Protein AF-0000000074542302 (afdb_homodimer)

Solvent-accessible surface area (backbone atoms only — not comparable to full-atom values): 19676 Å² total; per-residue (Å²): 129,87,62,43,34,28,39,32,38,51,21,44,67,31,90,86,27,59,36,44,22,49,50,39,27,49,49,71,66,46,55,90,60,44,46,68,42,78,52,88,57,79,72,49,71,78,70,39,71,74,39,56,88,63,61,52,66,55,53,51,52,49,49,50,51,53,72,69,32,62,31,38,38,43,29,25,30,47,48,57,66,21,49,26,34,50,43,48,34,50,55,52,51,42,38,42,55,88,91,44,50,68,41,58,71,31,32,28,38,64,36,15,26,24,64,46,84,71,6,14,53,52,9,40,56,58,47,49,54,34,39,50,65,52,33,35,41,62,58,72,66,78,75,48,57,36,42,39,30,71,76,33,54,32,90,90,18,51,66,72,43,69,66,61,50,50,51,51,51,52,46,51,55,43,47,54,51,48,42,50,53,57,53,49,53,56,68,77,98,128,87,62,43,33,28,38,31,38,49,21,43,67,30,90,85,28,58,34,42,23,50,50,38,28,49,49,71,67,46,55,90,60,44,44,70,42,78,52,88,56,81,72,49,71,78,70,40,72,74,40,57,88,63,63,51,66,57,52,50,50,50,49,51,51,53,71,71,32,63,32,37,38,44,29,25,29,47,48,58,65,20,48,27,35,48,44,48,34,50,54,54,52,42,38,42,54,88,93,43,48,69,40,60,70,32,33,30,39,63,34,16,26,25,64,47,83,71,5,14,53,53,9,41,56,56,47,50,55,35,39,51,66,53,33,34,41,62,58,73,67,78,76,48,57,36,43,38,30,72,76,33,53,32,89,88,17,48,64,74,44,69,67,60,50,50,52,51,53,52,46,50,56,44,48,54,52,47,43,50,52,57,53,49,53,57,69,77,100

pLDDT: mean 95.12, std 7.32, range [50.09, 98.88]

InterPro domains:
  IPR005025 NADPH-dependent FMN reductase-like domain [PF03358] (4-150)
  IPR029039 Flavoprotein-like superfamily [G3DSA:3.40.50.360] (4-188)
  IPR029039 Flavoprotein-like superfamily [SSF52218] (5-175)
  IPR050712 NAD(P)H-dependent reductase [PTHR30543] (3-181)

Radius of gyration: 21.58 Å; Cα contacts (8 Å, |Δi|>4): 788; chains: 2; bounding box: 48×63×46 Å

Structure (mmCIF, N/CA/C/O backbone):
data_AF-0000000074542302-model_v1
#
loop_
_entity.id
_entity.type
_entity.pdbx_description
1 polymer 'NADPH-dependent FMN reductase-like domain-containing protein'
#
loop_
_atom_site.group_PDB
_atom_site.id
_atom_site.type_symbol
_atom_site.label_atom_id
_atom_site.label_alt_id
_atom_site.label_comp_id
_atom_site.label_asym_id
_atom_site.label_entity_id
_atom_site.label_seq_id
_atom_site.pdbx_PDB_ins_code
_atom_site.Cartn_x
_atom_site.Cartn_y
_atom_site.Cartn_z
_atom_site.occupancy
_atom_site.B_iso_or_equiv
_atom_site.auth_seq_id
_atom_site.auth_comp_id
_atom_site.auth_asym_id
_atom_site.auth_atom_id
_atom_site.pdbx_PDB_model_num
ATOM 1 N N . MET A 1 1 ? -10.281 32.125 18.703 1 54.97 1 MET A N 1
ATOM 2 C CA . MET A 1 1 ? -10.703 31.406 17.516 1 54.97 1 MET A CA 1
ATOM 3 C C . MET A 1 1 ? -10.398 29.906 17.656 1 54.97 1 MET A C 1
ATOM 5 O O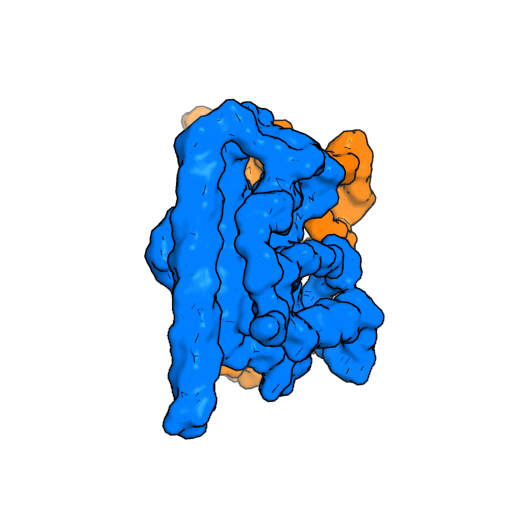 . MET A 1 1 ? -9.43 29.531 18.328 1 54.97 1 MET A O 1
ATOM 9 N N . ASN A 1 2 ? -11.32 29 17.516 1 80.94 2 ASN A N 1
ATOM 10 C CA . ASN A 1 2 ? -11.094 27.578 17.797 1 80.94 2 ASN A CA 1
ATOM 11 C C . ASN A 1 2 ? -9.984 27.016 16.906 1 80.94 2 ASN A C 1
ATOM 13 O O . ASN A 1 2 ? -9.984 27.219 15.695 1 80.94 2 ASN A O 1
ATOM 17 N N . THR A 1 3 ? -8.844 26.641 17.438 1 94.56 3 THR A N 1
ATOM 18 C CA . THR A 1 3 ? -7.66 26.109 16.781 1 94.56 3 THR A CA 1
ATOM 19 C C . THR A 1 3 ? -8.016 24.875 15.945 1 94.56 3 THR A C 1
ATOM 21 O O . THR A 1 3 ? -8.766 24.016 16.391 1 94.56 3 THR A O 1
ATOM 24 N N . ILE A 1 4 ? -7.648 24.969 14.625 1 97.5 4 ILE A N 1
ATOM 25 C CA . ILE A 1 4 ? -7.836 23.828 13.742 1 97.5 4 ILE A CA 1
ATOM 26 C C . ILE A 1 4 ? -6.879 22.703 14.141 1 97.5 4 ILE A C 1
ATOM 28 O O . ILE A 1 4 ? -5.66 22.906 14.172 1 97.5 4 ILE A O 1
ATOM 32 N N . LYS A 1 5 ? -7.41 21.562 14.461 1 98.31 5 LYS A N 1
ATOM 33 C CA . LYS A 1 5 ? -6.605 20.406 14.852 1 98.31 5 LYS A CA 1
ATOM 34 C C . LYS A 1 5 ? -6.309 19.516 13.656 1 98.31 5 LYS A C 1
ATOM 36 O O . LYS A 1 5 ? -7.23 18.984 13.031 1 98.31 5 LYS A O 1
ATOM 41 N N . ILE A 1 6 ? -5.023 19.344 13.414 1 98.75 6 ILE A N 1
ATOM 42 C CA . ILE A 1 6 ? -4.609 18.531 12.266 1 98.75 6 ILE A CA 1
ATOM 43 C C . ILE A 1 6 ? -3.795 17.328 12.742 1 98.75 6 ILE A C 1
ATOM 45 O O . ILE A 1 6 ? -2.836 17.484 13.508 1 98.75 6 ILE A O 1
ATOM 49 N N . SER A 1 7 ? -4.219 16.141 12.375 1 98.88 7 SER A N 1
ATOM 50 C CA . SER A 1 7 ? -3.383 14.945 12.523 1 98.88 7 SER A CA 1
ATOM 51 C C . SER A 1 7 ? -2.527 14.719 11.281 1 98.88 7 SER A C 1
ATOM 53 O O . SER A 1 7 ? -3.033 14.758 10.156 1 98.88 7 SER A O 1
ATOM 55 N N . ALA A 1 8 ? -1.272 14.57 11.5 1 98.88 8 ALA A N 1
ATOM 56 C CA . ALA A 1 8 ? -0.332 14.289 10.422 1 98.88 8 ALA A CA 1
ATOM 57 C C . ALA A 1 8 ? 0.216 12.867 10.531 1 98.88 8 ALA A C 1
ATOM 59 O O . ALA A 1 8 ? 0.562 12.414 11.625 1 98.88 8 ALA A O 1
ATOM 60 N N . PHE A 1 9 ? 0.262 12.172 9.414 1 98.81 9 PHE A N 1
ATOM 61 C CA . PHE A 1 9 ? 0.722 10.797 9.336 1 98.81 9 PHE A CA 1
ATOM 62 C C . PHE A 1 9 ? 1.979 10.688 8.484 1 98.81 9 PHE A C 1
ATOM 64 O O . PHE A 1 9 ? 2 11.164 7.344 1 98.81 9 PHE A O 1
ATOM 71 N N . SER A 1 10 ? 2.99 10.117 9.047 1 98.62 10 SER A N 1
ATOM 72 C CA . SER A 1 10 ? 4.211 9.844 8.297 1 98.62 10 SER A CA 1
ATOM 73 C C . SER A 1 10 ? 4.234 8.414 7.77 1 98.62 10 SER A C 1
ATOM 75 O O . SER A 1 10 ? 4.113 7.465 8.547 1 98.62 10 SER A O 1
ATOM 77 N N . GLY A 1 11 ? 4.445 8.25 6.488 1 98.38 11 GLY A N 1
ATOM 78 C CA . GLY A 1 11 ? 4.508 6.93 5.875 1 98.38 11 GLY A CA 1
ATOM 79 C C . GLY A 1 11 ? 5.875 6.281 5.992 1 98.38 11 GLY A C 1
ATOM 80 O O . GLY A 1 11 ? 6.109 5.207 5.434 1 98.38 11 GLY A O 1
ATOM 81 N N . SER A 1 12 ? 6.777 6.914 6.648 1 98 12 SER A N 1
ATOM 82 C CA . SER A 1 12 ? 8.117 6.375 6.84 1 98 12 SER A CA 1
ATOM 83 C C . SER A 1 12 ? 8.391 6.078 8.312 1 98 12 SER A C 1
ATOM 85 O O . SER A 1 12 ? 8.164 6.934 9.172 1 98 12 SER A O 1
ATOM 87 N N . LEU A 1 13 ? 8.992 4.895 8.594 1 98 13 LEU A N 1
ATOM 88 C CA . LEU A 1 13 ? 9.125 4.449 9.977 1 98 13 LEU A CA 1
ATOM 89 C C . LEU A 1 13 ? 10.57 4.57 10.453 1 98 13 LEU A C 1
ATOM 91 O O . LEU A 1 13 ? 10.844 4.457 11.648 1 98 13 LEU A O 1
ATOM 95 N N . ARG A 1 14 ? 11.469 4.777 9.531 1 96.69 14 ARG A N 1
ATOM 96 C CA . ARG A 1 14 ? 12.867 4.812 9.961 1 96.69 14 ARG A CA 1
ATOM 97 C C . ARG A 1 14 ? 13.141 6.031 10.836 1 96.69 14 ARG A C 1
ATOM 99 O O . ARG A 1 14 ? 12.508 7.074 10.672 1 96.69 14 ARG A O 1
ATOM 106 N N . LYS A 1 15 ? 14.086 5.957 11.703 1 95.75 15 LYS A N 1
ATOM 107 C CA . LYS A 1 15 ? 14.43 6.992 12.672 1 95.75 15 LYS A CA 1
ATOM 108 C C . LYS A 1 15 ? 14.797 8.297 11.977 1 95.75 15 LYS A C 1
ATOM 110 O O . LYS A 1 15 ? 14.383 9.375 12.406 1 95.75 15 LYS A O 1
ATOM 115 N N . GLU A 1 16 ? 15.555 8.227 10.906 1 95.38 16 GLU A N 1
ATOM 116 C CA . GLU A 1 16 ? 16.016 9.414 10.195 1 95.38 16 GLU A CA 1
ATOM 117 C C . GLU A 1 16 ? 15.156 9.68 8.961 1 95.38 16 GLU A C 1
ATOM 119 O O . GLU A 1 16 ? 15.68 9.969 7.879 1 95.38 16 GLU A O 1
ATOM 124 N N . SER A 1 17 ? 13.891 9.547 9.125 1 96.62 17 SER A N 1
ATOM 125 C CA . SER A 1 17 ? 12.938 9.672 8.031 1 96.62 17 SER A CA 1
ATOM 126 C C . SER A 1 17 ? 12.844 11.109 7.531 1 96.62 17 SER A C 1
ATOM 128 O O . SER A 1 17 ? 12.555 12.023 8.305 1 96.62 17 SER A O 1
ATOM 130 N N . TYR A 1 18 ? 13.047 11.273 6.23 1 96.5 18 TYR A N 1
ATOM 131 C CA . TYR A 1 18 ? 12.852 12.578 5.609 1 96.5 18 TYR A CA 1
ATOM 132 C C . TYR A 1 18 ? 11.383 12.969 5.605 1 96.5 18 TYR A C 1
ATOM 134 O O . TYR A 1 18 ? 11.047 14.148 5.734 1 96.5 18 TYR A O 1
ATOM 142 N N . THR A 1 19 ? 10.523 11.984 5.441 1 97.06 19 THR A N 1
ATOM 143 C CA . THR A 1 19 ? 9.086 12.211 5.461 1 97.06 19 THR A CA 1
ATOM 144 C C . THR A 1 19 ? 8.641 12.758 6.816 1 97.06 19 THR A C 1
ATOM 146 O O . THR A 1 19 ? 7.863 13.711 6.883 1 97.06 19 THR A O 1
ATOM 149 N N . THR A 1 20 ? 9.172 12.195 7.898 1 97.5 20 THR A N 1
ATOM 150 C CA . THR A 1 20 ? 8.867 12.664 9.25 1 97.5 20 THR A CA 1
ATOM 151 C C . THR A 1 20 ? 9.453 14.055 9.477 1 97.5 20 THR A C 1
ATOM 153 O O . THR A 1 20 ? 8.797 14.922 10.07 1 97.5 20 THR A O 1
ATOM 156 N N . LYS A 1 21 ? 10.641 14.289 8.984 1 97.5 21 LYS A N 1
ATOM 157 C CA . LYS A 1 21 ? 11.242 15.617 9.078 1 97.5 21 LYS A CA 1
ATOM 158 C C . LYS A 1 21 ? 10.391 16.672 8.383 1 97.5 21 LYS A C 1
ATOM 160 O O . LYS A 1 21 ? 10.289 17.797 8.844 1 97.5 21 LYS A O 1
ATOM 165 N N . LEU A 1 22 ? 9.828 16.297 7.234 1 97.56 22 LEU A N 1
ATOM 166 C CA . LEU A 1 22 ? 8.945 17.203 6.523 1 97.56 22 LEU A CA 1
ATOM 167 C C . LEU A 1 22 ? 7.738 17.578 7.383 1 97.56 22 LEU A C 1
ATOM 169 O O . LEU A 1 22 ? 7.34 18.75 7.43 1 97.56 22 LEU A O 1
ATOM 173 N N . ILE A 1 23 ? 7.168 16.625 8.102 1 98.06 23 ILE A N 1
ATOM 174 C CA . ILE A 1 23 ? 6.059 16.906 9.008 1 98.06 23 ILE A CA 1
ATOM 175 C C . ILE A 1 23 ? 6.52 17.844 10.109 1 98.06 23 ILE A C 1
ATOM 177 O O . ILE A 1 23 ? 5.801 18.781 10.477 1 98.06 23 ILE A O 1
ATOM 181 N N . HIS A 1 24 ? 7.695 17.609 10.633 1 98 24 HIS A N 1
ATOM 182 C CA . HIS A 1 24 ? 8.227 18.5 11.648 1 98 24 HIS A CA 1
ATOM 183 C C . HIS A 1 24 ? 8.367 19.922 11.109 1 98 24 HIS A C 1
ATOM 185 O O . HIS A 1 24 ? 8.07 20.891 11.82 1 98 24 HIS A O 1
ATOM 191 N N . ALA A 1 25 ? 8.859 20.047 9.914 1 98.06 25 ALA A N 1
ATOM 192 C CA . ALA A 1 25 ? 8.977 21.359 9.281 1 98.06 25 ALA A CA 1
ATOM 193 C C . ALA A 1 25 ? 7.617 22.031 9.164 1 98.06 25 ALA A C 1
ATOM 195 O O . ALA A 1 25 ? 7.488 23.234 9.422 1 98.06 25 ALA A O 1
ATOM 196 N N . LEU A 1 26 ? 6.641 21.281 8.734 1 98.25 26 LEU A N 1
ATOM 197 C CA . LEU A 1 26 ? 5.281 21.797 8.641 1 98.25 26 LEU A CA 1
ATOM 198 C C . LEU A 1 26 ? 4.766 22.219 10.016 1 98.25 26 LEU A C 1
ATOM 200 O O . LEU A 1 26 ? 4.156 23.281 10.156 1 98.25 26 LEU A O 1
ATOM 204 N N . GLN A 1 27 ? 5.004 21.391 11 1 97.75 27 GLN A N 1
ATOM 205 C CA . GLN A 1 27 ? 4.59 21.688 12.367 1 97.75 27 GLN A CA 1
ATOM 206 C C . GLN A 1 27 ? 5.195 23.016 12.844 1 97.75 27 GLN A C 1
ATOM 208 O O . GLN A 1 27 ? 4.492 23.859 13.398 1 97.75 27 GLN A O 1
ATOM 213 N N . LYS A 1 28 ? 6.398 23.156 12.633 1 97 28 LYS A N 1
ATOM 214 C CA . LYS A 1 28 ? 7.133 24.328 13.109 1 97 28 LYS A CA 1
ATOM 215 C C . LYS A 1 28 ? 6.641 25.594 12.422 1 97 28 LYS A C 1
ATOM 217 O O . LYS A 1 28 ? 6.625 26.672 13.023 1 97 28 LYS A O 1
ATOM 222 N N . SER A 1 29 ? 6.254 25.5 11.211 1 97.44 29 SER A N 1
ATOM 223 C CA . SER A 1 29 ? 5.883 26.672 10.414 1 97.44 29 SER A CA 1
ATOM 224 C C . SER A 1 29 ? 4.375 26.875 10.422 1 97.44 29 SER A C 1
ATOM 226 O O . SER A 1 29 ? 3.869 27.781 9.742 1 97.44 29 SER A O 1
ATOM 228 N N . ALA A 1 30 ? 3.617 26.047 11.102 1 97.88 30 ALA A N 1
ATOM 229 C CA . ALA A 1 30 ? 2.16 26.141 11.102 1 97.88 30 ALA A CA 1
ATOM 230 C C . ALA A 1 30 ? 1.7 27.5 11.625 1 97.88 30 ALA A C 1
ATOM 232 O O . ALA A 1 30 ? 2.268 28.016 12.586 1 97.88 30 ALA A O 1
ATOM 233 N N . PRO A 1 31 ? 0.705 28.109 11 1 97 31 PRO A N 1
ATOM 234 C CA . PRO A 1 31 ? 0.155 29.344 11.57 1 97 31 PRO A CA 1
ATOM 235 C C . PRO A 1 31 ? -0.463 29.125 12.953 1 97 31 PRO A C 1
ATOM 237 O O . PRO A 1 31 ? -0.742 28 13.336 1 97 31 PRO A O 1
ATOM 240 N N . GLU A 1 32 ? -0.688 30.156 13.695 1 96.69 32 GLU A N 1
ATOM 241 C CA . GLU A 1 32 ? -1.2 30.109 15.062 1 96.69 32 GLU A CA 1
ATOM 242 C C . GLU A 1 32 ? -2.586 29.469 15.109 1 96.69 32 GLU A C 1
ATOM 244 O O . GLU A 1 32 ? -2.963 28.875 16.109 1 96.69 32 GLU A O 1
ATOM 249 N N . SER A 1 33 ? -3.303 29.547 14.047 1 97 33 SER A N 1
ATOM 250 C CA . SER A 1 33 ? -4.672 29.047 13.977 1 97 33 SER A CA 1
ATOM 251 C C . SER A 1 33 ? -4.691 27.531 13.828 1 97 33 SER A C 1
ATOM 253 O O . SER A 1 33 ? -5.758 26.906 13.852 1 97 33 SER A O 1
ATOM 255 N N . ILE A 1 34 ? -3.475 26.891 13.703 1 98 34 ILE A N 1
ATOM 256 C CA . ILE A 1 34 ? -3.406 25.484 13.383 1 98 34 ILE A CA 1
ATOM 257 C C . ILE A 1 34 ? -2.512 24.766 14.391 1 98 34 ILE A C 1
ATOM 259 O O . ILE A 1 34 ? -1.428 25.25 14.719 1 98 34 ILE A O 1
ATOM 263 N N . SER A 1 35 ? -3.012 23.703 14.906 1 98.19 35 SER A N 1
ATOM 264 C CA . SER A 1 35 ? -2.217 22.766 15.703 1 98.19 35 SER A CA 1
ATOM 265 C C . SER A 1 35 ? -2.029 21.438 14.977 1 98.19 35 SER A C 1
ATOM 267 O O . SER A 1 35 ? -3.006 20.812 14.562 1 98.19 35 SER A O 1
ATOM 269 N N . VAL A 1 36 ? -0.779 21.062 14.781 1 98.44 36 VAL A N 1
ATOM 270 C CA . VAL A 1 36 ? -0.461 19.828 14.078 1 98.44 36 VAL A CA 1
ATOM 271 C C . VAL A 1 36 ? 0.072 18.797 15.07 1 98.44 36 VAL A C 1
ATOM 273 O O . VAL A 1 36 ? 0.986 19.078 15.852 1 98.44 36 VAL A O 1
ATOM 276 N N . MET A 1 37 ? -0.53 17.641 15.078 1 98.06 37 MET A N 1
ATOM 277 C CA . MET A 1 37 ? -0.045 16.531 15.883 1 98.06 37 MET A CA 1
ATOM 278 C C . MET A 1 37 ? 0.332 15.344 14.992 1 98.06 37 MET A C 1
ATOM 280 O O . MET A 1 37 ? -0.466 14.914 14.156 1 98.06 37 MET A O 1
ATOM 284 N N . ARG A 1 38 ? 1.5 14.914 15.164 1 98.06 38 ARG A N 1
ATOM 285 C CA . ARG A 1 38 ? 1.889 13.695 14.469 1 98.06 38 ARG A CA 1
ATOM 286 C C . ARG A 1 38 ? 1.364 12.453 15.188 1 98.06 38 ARG A C 1
ATOM 288 O O . ARG A 1 38 ? 1.565 12.305 16.391 1 98.06 38 ARG A O 1
ATOM 295 N N . ILE A 1 39 ? 0.699 11.609 14.469 1 98.38 39 ILE A N 1
ATOM 296 C CA . ILE A 1 39 ? 0.121 10.383 15.016 1 98.38 39 ILE A CA 1
ATOM 297 C C . ILE A 1 39 ? 1.014 9.188 14.664 1 98.38 39 ILE A C 1
ATOM 299 O O . ILE A 1 39 ? 1.437 9.039 13.516 1 98.38 39 ILE A O 1
ATOM 303 N N . ASP A 1 40 ? 1.333 8.406 15.625 1 97 40 ASP A N 1
ATOM 304 C CA . ASP A 1 40 ? 2.135 7.215 15.383 1 97 40 ASP A CA 1
ATOM 305 C C . ASP A 1 40 ? 1.305 6.125 14.703 1 97 40 ASP A C 1
ATOM 307 O O . ASP A 1 40 ? 0.344 5.617 15.281 1 97 40 ASP A O 1
ATOM 311 N N . ILE A 1 41 ? 1.733 5.754 13.508 1 98.25 41 ILE A N 1
ATOM 312 C CA . ILE A 1 41 ? 1.013 4.711 12.789 1 98.25 41 ILE A CA 1
ATOM 313 C C . ILE A 1 41 ? 1.934 3.516 12.547 1 98.25 41 ILE A C 1
ATOM 315 O O . ILE A 1 41 ? 1.597 2.605 11.789 1 98.25 41 ILE A O 1
ATOM 319 N N . GLY A 1 42 ? 3.055 3.533 13.148 1 97.44 42 GLY A N 1
ATOM 320 C CA . GLY A 1 42 ? 4.023 2.461 12.992 1 97.44 42 GLY A CA 1
ATOM 321 C C . GLY A 1 42 ? 3.65 1.203 13.75 1 97.44 42 GLY A C 1
ATOM 322 O O . GLY A 1 42 ? 4.141 0.116 13.445 1 97.44 42 GLY A O 1
ATOM 323 N N . ASN A 1 43 ? 2.795 1.34 14.727 1 96.38 43 ASN A N 1
ATOM 324 C CA . ASN A 1 43 ? 2.436 0.203 15.57 1 96.38 43 ASN A CA 1
ATOM 325 C C . ASN A 1 43 ? 1.125 -0.435 15.117 1 96.38 43 ASN A C 1
ATOM 327 O O . ASN A 1 43 ? 0.628 -1.362 15.766 1 96.38 43 ASN A O 1
ATOM 331 N N . LEU A 1 44 ? 0.555 0.059 14.102 1 98.31 44 LEU A N 1
ATOM 332 C CA . LEU A 1 44 ? -0.66 -0.56 13.586 1 98.31 44 LEU A CA 1
ATOM 333 C C . LEU A 1 44 ? -0.37 -1.954 13.039 1 98.31 44 LEU A C 1
ATOM 335 O O . LEU A 1 44 ? 0.561 -2.137 12.25 1 98.31 44 LEU A O 1
ATOM 339 N N . PRO A 1 45 ? -1.129 -2.934 1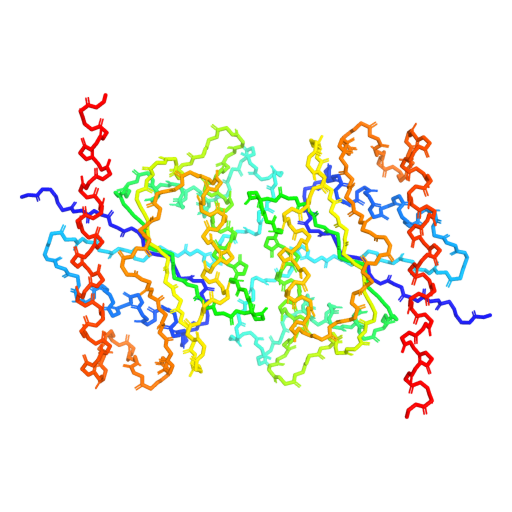3.484 1 97.81 45 PRO A N 1
ATOM 340 C CA . PRO A 1 45 ? -1.012 -4.207 12.773 1 97.81 45 PRO A CA 1
ATOM 341 C C . PRO A 1 45 ? -1.442 -4.102 11.312 1 97.81 45 PRO A C 1
ATOM 343 O O . PRO A 1 45 ? -2.203 -3.197 10.953 1 97.81 45 PRO A O 1
ATOM 346 N N . LEU A 1 46 ? -0.871 -4.965 10.469 1 98.06 46 LEU A N 1
ATOM 347 C CA . LEU A 1 46 ? -1.396 -5.039 9.109 1 98.06 46 LEU A CA 1
ATOM 348 C C . LEU A 1 46 ? -2.896 -5.316 9.125 1 98.06 46 LEU A C 1
ATOM 350 O O . LEU A 1 46 ? -3.375 -6.137 9.914 1 98.06 46 LEU A O 1
ATOM 354 N N . ILE A 1 47 ? -3.588 -4.613 8.281 1 98.06 47 ILE A N 1
ATOM 355 C CA . ILE A 1 47 ? -5.047 -4.68 8.242 1 98.06 47 ILE A CA 1
ATOM 356 C C . ILE A 1 47 ? -5.492 -6.133 8.102 1 98.06 47 ILE A C 1
ATOM 358 O O . ILE A 1 47 ? -4.969 -6.867 7.258 1 98.06 47 ILE A O 1
ATOM 362 N N . ASN A 1 48 ? -6.387 -6.559 8.906 1 98.06 48 ASN A N 1
ATOM 363 C CA . ASN A 1 48 ? -6.965 -7.895 9.008 1 98.06 48 ASN A CA 1
ATOM 364 C C . ASN A 1 48 ? -8.391 -7.852 9.547 1 98.06 48 ASN A C 1
ATOM 366 O O . ASN A 1 48 ? -8.602 -7.523 10.719 1 98.06 48 ASN A O 1
ATOM 370 N N . GLU A 1 49 ? -9.305 -8.211 8.734 1 96.75 49 GLU A N 1
ATOM 371 C CA . GLU A 1 49 ? -10.719 -8.125 9.094 1 96.75 49 GLU A CA 1
ATOM 372 C C . GLU A 1 49 ? -11.023 -8.953 10.336 1 96.75 49 GLU A C 1
ATOM 374 O O . GLU A 1 49 ? -11.953 -8.641 11.078 1 96.75 49 GLU A O 1
ATOM 379 N N . ASP A 1 50 ? -10.258 -9.992 10.609 1 97.88 50 ASP A N 1
ATOM 380 C CA . ASP A 1 50 ? -10.492 -10.844 11.766 1 97.88 50 ASP A CA 1
ATOM 381 C C . ASP A 1 50 ? -10.289 -10.078 13.07 1 97.88 50 ASP A C 1
ATOM 383 O O . ASP A 1 50 ? -10.734 -10.516 14.133 1 97.88 50 ASP A O 1
ATOM 387 N N . LEU A 1 51 ? -9.625 -8.953 12.984 1 97.75 51 LEU A N 1
ATOM 388 C CA . LEU A 1 51 ? -9.32 -8.172 14.18 1 97.75 51 LEU A CA 1
ATOM 389 C C . LEU A 1 51 ? -10.422 -7.156 14.453 1 97.75 51 LEU A C 1
ATOM 391 O O . LEU A 1 51 ? -10.398 -6.477 15.484 1 97.75 51 LEU A O 1
ATOM 395 N N . GLU A 1 52 ? -11.406 -7.043 13.617 1 96.88 52 GLU A N 1
ATOM 396 C CA . GLU A 1 52 ? -12.391 -5.969 13.695 1 96.88 52 GLU A CA 1
ATOM 397 C C . GLU A 1 52 ? -13.352 -6.184 14.867 1 96.88 52 GLU A C 1
ATOM 399 O O . GLU A 1 52 ? -13.914 -5.227 15.398 1 96.88 52 GLU A O 1
ATOM 404 N N . ALA A 1 53 ? -13.586 -7.434 15.195 1 95.5 53 ALA A N 1
ATOM 405 C CA . ALA A 1 53 ? -14.5 -7.734 16.297 1 95.5 53 ALA A CA 1
ATOM 406 C C . ALA A 1 53 ? -13.945 -7.223 17.625 1 95.5 53 ALA A C 1
ATOM 408 O O . ALA A 1 53 ? -14.703 -6.84 18.516 1 95.5 53 ALA A O 1
ATOM 409 N N . ASP A 1 54 ? -12.703 -7.234 17.797 1 97.12 54 ASP A N 1
ATOM 410 C CA . ASP A 1 54 ? -11.953 -6.684 18.922 1 97.12 54 ASP A CA 1
ATOM 411 C C . ASP A 1 54 ? -10.719 -5.922 18.453 1 97.12 54 ASP A C 1
ATOM 413 O O . ASP A 1 54 ? -9.617 -6.473 18.422 1 97.12 54 ASP A O 1
ATOM 417 N N . LEU A 1 55 ? -10.93 -4.664 18.188 1 97.56 55 LEU A N 1
ATOM 418 C CA . LEU A 1 55 ? -9.891 -3.848 17.562 1 97.56 55 LEU A CA 1
ATOM 419 C C . LEU A 1 55 ? -8.68 -3.723 18.484 1 97.56 55 LEU A C 1
ATOM 421 O O . LEU A 1 55 ? -8.82 -3.484 19.672 1 97.56 55 LEU A O 1
ATOM 425 N N . PRO A 1 56 ? -7.539 -3.902 17.938 1 97.94 56 PRO A N 1
ATOM 426 C CA . PRO A 1 56 ? -6.328 -3.643 18.719 1 97.94 56 PRO A CA 1
ATOM 427 C C . PRO A 1 56 ? -6.266 -2.213 19.25 1 97.94 56 PRO A C 1
ATOM 429 O O . PRO A 1 56 ? -6.812 -1.297 18.641 1 97.94 56 PRO A O 1
ATOM 432 N N . GLN A 1 57 ? -5.57 -2.008 20.328 1 98.5 57 GLN A N 1
ATOM 433 C CA . GLN A 1 57 ? -5.484 -0.697 20.953 1 98.5 57 GLN A CA 1
ATOM 434 C C . GLN A 1 57 ? -4.926 0.346 20 1 98.5 57 GLN A C 1
ATOM 436 O O . GLN A 1 57 ? -5.406 1.479 19.953 1 98.5 57 GLN A O 1
ATOM 441 N N . ALA A 1 58 ? -3.928 -0.044 19.234 1 98.5 58 ALA A N 1
ATOM 442 C CA . ALA A 1 58 ? -3.322 0.89 18.281 1 98.5 58 ALA A CA 1
ATOM 443 C C . ALA A 1 58 ? -4.352 1.403 17.281 1 98.5 58 ALA A C 1
ATOM 445 O O . ALA A 1 58 ? -4.301 2.564 16.875 1 98.5 58 ALA A O 1
ATOM 446 N N . VAL A 1 59 ? -5.277 0.549 16.875 1 98.56 59 VAL A N 1
ATOM 447 C CA . VAL A 1 59 ? -6.32 0.936 15.922 1 98.56 59 VAL A CA 1
ATOM 448 C C . VAL A 1 59 ? -7.32 1.859 16.609 1 98.56 59 VAL A C 1
ATOM 450 O O . VAL A 1 59 ? -7.746 2.863 16.031 1 98.56 59 VAL A O 1
ATOM 453 N N . LYS A 1 60 ? -7.664 1.537 17.828 1 98.5 60 LYS A N 1
ATOM 454 C CA . LYS A 1 60 ? -8.539 2.418 18.594 1 98.5 60 LYS A CA 1
ATOM 455 C C . LYS A 1 60 ? -7.922 3.805 18.766 1 98.5 60 LYS A C 1
ATOM 457 O O . LYS A 1 60 ? -8.617 4.816 18.641 1 98.5 60 LYS A O 1
ATOM 462 N N . ASP A 1 61 ? -6.66 3.82 19.047 1 98.62 61 ASP A N 1
ATOM 463 C CA . ASP A 1 61 ? -5.957 5.094 19.172 1 98.62 61 ASP A CA 1
ATOM 464 C C . ASP A 1 61 ? -6.012 5.887 17.875 1 98.62 61 ASP A C 1
ATOM 466 O O . ASP A 1 61 ? -6.223 7.102 17.891 1 98.62 61 ASP A O 1
ATOM 470 N N . LEU A 1 62 ? -5.785 5.238 16.781 1 98.75 62 LEU A N 1
ATOM 471 C CA . LEU A 1 62 ? -5.918 5.875 15.477 1 98.75 62 LEU A CA 1
ATOM 472 C C . LEU A 1 62 ? -7.32 6.441 15.289 1 98.75 62 LEU A C 1
ATOM 474 O O . LEU A 1 62 ? -7.477 7.605 14.914 1 98.75 62 LEU A O 1
ATOM 478 N N . HIS A 1 63 ? -8.305 5.629 15.578 1 98.69 63 HIS A N 1
ATOM 479 C CA . HIS A 1 63 ? -9.688 6.059 15.438 1 98.69 63 HIS A CA 1
ATOM 480 C C . HIS A 1 63 ? -9.969 7.309 16.266 1 98.69 63 HIS A C 1
ATOM 482 O O . HIS A 1 63 ? -10.602 8.25 15.789 1 98.69 63 HIS A O 1
ATOM 488 N N . ASN A 1 64 ? -9.5 7.305 17.453 1 98.62 64 ASN A N 1
ATOM 489 C CA . ASN A 1 64 ? -9.695 8.461 18.328 1 98.62 64 ASN A CA 1
ATOM 490 C C . ASN A 1 64 ? -9.023 9.703 17.766 1 98.62 64 ASN A C 1
ATOM 492 O O . ASN A 1 64 ? -9.609 10.789 17.781 1 98.62 64 ASN A O 1
ATOM 496 N N . SER A 1 65 ? -7.848 9.516 17.266 1 98.44 65 SER A N 1
ATOM 497 C CA . SER A 1 65 ? -7.156 10.648 16.672 1 98.44 65 SER A CA 1
ATOM 498 C C . SER A 1 65 ? -7.938 11.219 15.492 1 98.44 65 SER A C 1
ATOM 500 O O . SER A 1 65 ? -8 12.438 15.312 1 98.44 65 SER A O 1
ATOM 502 N N . ILE A 1 66 ? -8.516 10.359 14.672 1 98.69 66 ILE A N 1
ATOM 503 C CA . ILE A 1 66 ? -9.289 10.789 13.516 1 98.69 66 ILE A CA 1
ATOM 504 C C . ILE A 1 66 ? -10.531 11.555 13.977 1 98.69 66 ILE A C 1
ATOM 506 O O . ILE A 1 66 ? -10.828 12.633 13.461 1 98.69 66 ILE A O 1
ATOM 510 N N . LYS A 1 67 ? -11.164 11.039 14.977 1 98.19 67 LYS A N 1
ATOM 511 C CA . LYS A 1 67 ? -12.391 11.656 15.477 1 98.19 67 LYS A CA 1
ATOM 512 C C . LYS A 1 67 ? -12.109 13.047 16.047 1 98.19 67 LYS A C 1
ATOM 514 O O . LYS A 1 67 ? -12.945 13.953 15.922 1 98.19 67 LYS A O 1
ATOM 519 N N . GLU A 1 68 ? -10.984 13.234 16.578 1 97.5 68 GLU A N 1
ATOM 520 C CA . GLU A 1 68 ? -10.656 14.469 17.281 1 97.5 68 GLU A CA 1
ATOM 521 C C . GLU A 1 68 ? -10.062 15.516 16.344 1 97.5 68 GLU A C 1
ATOM 523 O O . GLU A 1 68 ? -9.836 16.656 16.734 1 97.5 68 GLU A O 1
ATOM 528 N N . SER A 1 69 ? -9.828 15.156 15.148 1 98.12 69 SER A N 1
ATOM 529 C CA . SER A 1 69 ? -9.117 16.047 14.227 1 98.12 69 SER A CA 1
ATOM 530 C C . SER A 1 69 ? -10.086 16.719 13.258 1 98.12 69 SER A C 1
ATOM 532 O O . SER A 1 69 ? -11.117 16.156 12.906 1 98.12 69 SER A O 1
ATOM 534 N N . ASP A 1 70 ? -9.656 17.922 12.836 1 97.56 70 ASP A N 1
ATOM 535 C CA . ASP A 1 70 ? -10.422 18.688 11.859 1 97.56 70 ASP A CA 1
ATOM 536 C C . ASP A 1 70 ? -9.969 18.375 10.438 1 97.56 70 ASP A C 1
ATOM 538 O O . ASP A 1 70 ? -10.742 18.531 9.484 1 97.56 70 ASP A O 1
ATOM 542 N N . ALA A 1 71 ? -8.742 17.984 10.281 1 98.56 71 ALA A N 1
ATOM 543 C CA . ALA A 1 71 ? -8.133 17.734 8.977 1 98.56 71 ALA A CA 1
ATOM 544 C C . ALA A 1 71 ? -6.918 16.812 9.102 1 98.56 71 ALA A C 1
ATOM 546 O O . ALA A 1 71 ? -6.52 16.453 10.211 1 98.56 71 ALA A O 1
ATOM 547 N N . PHE A 1 72 ? -6.406 16.484 7.918 1 98.88 72 PHE A N 1
ATOM 548 C CA . PHE A 1 72 ? -5.34 15.484 7.945 1 98.88 72 PHE A CA 1
ATOM 549 C C . PHE A 1 72 ? -4.258 15.828 6.93 1 98.88 72 PHE A C 1
ATOM 551 O O . PHE A 1 72 ? -4.547 16.375 5.863 1 98.88 72 PHE A O 1
ATOM 558 N N . ILE A 1 73 ? -3.045 15.555 7.273 1 98.88 73 ILE A N 1
ATOM 559 C CA . ILE A 1 73 ? -1.922 15.531 6.344 1 98.88 73 ILE A CA 1
ATOM 560 C C . ILE A 1 73 ? -1.375 14.109 6.227 1 98.88 73 ILE A C 1
ATOM 562 O O . ILE A 1 73 ? -0.963 13.516 7.223 1 98.88 73 ILE A O 1
ATOM 566 N N . PHE A 1 74 ? -1.425 13.578 5.078 1 98.81 74 PHE A N 1
ATOM 567 C CA . PHE A 1 74 ? -0.79 12.305 4.754 1 98.81 74 PHE A CA 1
ATOM 568 C C . PHE A 1 74 ? 0.528 12.531 4.023 1 98.81 74 PHE A C 1
ATOM 570 O O . PHE A 1 74 ? 0.538 12.93 2.859 1 98.81 74 PHE A O 1
ATOM 577 N N . ALA A 1 75 ? 1.597 12.312 4.723 1 98.44 75 ALA A N 1
ATOM 578 C CA . ALA A 1 75 ? 2.924 12.438 4.125 1 98.44 75 ALA A CA 1
ATOM 579 C C . ALA A 1 75 ? 3.492 11.062 3.77 1 98.44 75 ALA A C 1
ATOM 581 O O . ALA A 1 75 ? 3.586 10.188 4.625 1 98.44 75 ALA A O 1
ATOM 582 N N . THR A 1 76 ? 3.871 10.891 2.518 1 98.06 76 THR A N 1
ATOM 583 C CA . THR A 1 76 ? 4.34 9.578 2.098 1 98.06 76 THR A CA 1
ATOM 584 C C . THR A 1 76 ? 5.699 9.68 1.408 1 98.06 76 THR A C 1
ATOM 586 O O . THR A 1 76 ? 5.938 10.617 0.637 1 98.06 76 THR A O 1
ATOM 589 N N . PRO A 1 77 ? 6.617 8.797 1.762 1 96.69 77 PRO A N 1
ATOM 590 C CA . PRO A 1 77 ? 7.742 8.578 0.849 1 96.69 77 PRO A CA 1
ATOM 591 C C . PRO A 1 77 ? 7.324 7.898 -0.453 1 96.69 77 PRO A C 1
ATOM 593 O O . PRO A 1 77 ? 6.156 7.535 -0.617 1 96.69 77 PRO A O 1
ATOM 596 N N . GLU A 1 78 ? 8.25 7.91 -1.374 1 95.38 78 GLU A N 1
ATOM 597 C CA . GLU A 1 78 ? 8.039 7.09 -2.562 1 95.38 78 GLU A CA 1
ATOM 598 C C . GLU A 1 78 ? 8.812 5.781 -2.479 1 95.38 78 GLU A C 1
ATOM 600 O O . GLU A 1 78 ? 10.031 5.762 -2.656 1 95.38 78 GLU A O 1
ATOM 605 N N . TYR A 1 79 ? 8.109 4.695 -2.184 1 95.62 79 TYR A N 1
ATOM 606 C CA . TYR A 1 79 ? 8.664 3.35 -2.227 1 95.62 79 TYR A CA 1
ATOM 607 C C . TYR A 1 79 ? 8.242 2.625 -3.5 1 95.62 79 TYR A C 1
ATOM 609 O O . TYR A 1 79 ? 7.055 2.385 -3.721 1 95.62 79 TYR A O 1
ATOM 617 N N . ASN A 1 80 ? 9.289 2.408 -4.34 1 95.75 80 ASN A N 1
ATOM 618 C CA . ASN A 1 80 ? 9.07 1.677 -5.582 1 95.75 80 ASN A CA 1
ATOM 619 C C . ASN A 1 80 ? 7.945 2.299 -6.406 1 95.75 80 ASN A C 1
ATOM 621 O O . ASN A 1 80 ? 7.031 1.599 -6.844 1 95.75 80 ASN A O 1
ATOM 625 N N . ARG A 1 81 ? 7.941 3.592 -6.5 1 94.75 81 ARG A N 1
ATOM 626 C CA . ARG A 1 81 ? 7.105 4.426 -7.359 1 94.75 81 ARG A CA 1
ATOM 627 C C . ARG A 1 81 ? 5.66 4.441 -6.871 1 94.75 81 ARG A C 1
ATOM 629 O O . ARG A 1 81 ? 4.742 4.707 -7.648 1 94.75 81 ARG A O 1
ATOM 636 N N . SER A 1 82 ? 5.473 4.215 -5.68 1 96.94 82 SER A N 1
ATOM 637 C CA . SER A 1 82 ? 4.152 4.309 -5.066 1 96.94 82 SER A CA 1
ATOM 638 C C . SER A 1 82 ? 4.254 4.668 -3.588 1 96.94 82 SER A C 1
ATOM 640 O O . SER A 1 82 ? 5.344 4.953 -3.086 1 96.94 82 SER A O 1
ATOM 642 N N . TYR A 1 83 ? 3.104 4.77 -2.92 1 97.81 83 TYR A N 1
ATOM 643 C CA . TYR A 1 83 ? 3.037 5.137 -1.51 1 97.81 83 TYR A CA 1
ATOM 644 C C . TYR A 1 83 ? 3.504 3.984 -0.625 1 97.81 83 TYR A C 1
ATOM 646 O O . TYR A 1 83 ? 3.635 2.852 -1.091 1 97.81 83 TYR A O 1
ATOM 654 N N . SER A 1 84 ? 3.889 4.328 0.572 1 98.19 84 SER A N 1
ATOM 655 C CA . SER A 1 84 ? 4.359 3.307 1.499 1 98.19 84 SER A CA 1
ATOM 656 C C . SER A 1 84 ? 3.209 2.447 2.006 1 98.19 84 SER A C 1
ATOM 658 O O . SER A 1 84 ? 2.082 2.928 2.148 1 98.19 84 SER A O 1
ATOM 660 N N . PRO A 1 85 ? 3.449 1.159 2.316 1 98.56 85 PRO A N 1
ATOM 661 C CA . PRO A 1 85 ? 2.393 0.339 2.916 1 98.56 85 PRO A CA 1
ATOM 662 C C . PRO A 1 85 ? 1.943 0.861 4.277 1 98.56 85 PRO A C 1
ATOM 664 O O . PRO A 1 85 ? 0.815 0.598 4.703 1 98.56 85 PRO A O 1
ATOM 667 N N . VAL A 1 86 ? 2.779 1.64 4.957 1 98.56 86 VAL A N 1
ATOM 668 C CA . VAL A 1 86 ? 2.482 2.188 6.273 1 98.56 86 VAL A CA 1
ATOM 669 C C . VAL A 1 86 ? 1.296 3.145 6.184 1 98.56 86 VAL A C 1
ATOM 671 O O . VAL A 1 86 ? 0.321 3.008 6.926 1 98.56 86 VAL A O 1
ATOM 674 N N . ILE A 1 87 ? 1.393 4.066 5.23 1 98.44 87 ILE A N 1
ATOM 675 C CA . ILE A 1 87 ? 0.346 5.074 5.098 1 98.44 87 ILE A CA 1
ATOM 676 C C . ILE A 1 87 ? -0.939 4.422 4.598 1 98.44 87 ILE A C 1
ATOM 678 O O . ILE A 1 87 ? -2.033 4.758 5.055 1 98.44 87 ILE A O 1
ATOM 682 N N . LYS A 1 88 ? -0.831 3.486 3.658 1 98.69 88 LYS A N 1
ATOM 683 C CA . LYS A 1 88 ? -2.002 2.775 3.152 1 98.69 88 LYS A CA 1
ATOM 684 C C . LYS A 1 88 ? -2.689 1.99 4.266 1 98.69 88 LYS A C 1
ATOM 686 O O . LYS A 1 88 ? -3.92 1.948 4.332 1 98.69 88 LYS A O 1
ATOM 691 N N . ASN A 1 89 ? -1.911 1.338 5.113 1 98.81 89 ASN A N 1
ATOM 692 C CA . ASN A 1 89 ? -2.438 0.568 6.234 1 98.81 89 ASN A CA 1
ATOM 693 C C . ASN A 1 89 ? -3.264 1.441 7.172 1 98.81 89 ASN A C 1
ATOM 695 O O . ASN A 1 89 ? -4.336 1.035 7.625 1 98.81 89 ASN A O 1
ATOM 699 N N . ALA A 1 90 ? -2.766 2.613 7.43 1 98.81 90 ALA A N 1
ATOM 700 C CA . ALA A 1 90 ? -3.479 3.555 8.289 1 98.81 90 ALA A CA 1
ATOM 701 C C . ALA A 1 90 ? -4.809 3.969 7.66 1 98.81 90 ALA A C 1
ATOM 703 O O . ALA A 1 90 ? -5.84 3.982 8.336 1 98.81 90 ALA A O 1
ATOM 704 N N . ILE A 1 91 ? -4.773 4.328 6.379 1 98.75 91 ILE A N 1
ATOM 705 C CA . ILE A 1 91 ? -5.984 4.758 5.691 1 98.75 91 ILE A CA 1
ATOM 706 C C . ILE A 1 91 ? -7.004 3.621 5.684 1 98.75 91 ILE A C 1
ATOM 708 O O . ILE A 1 91 ? -8.195 3.844 5.922 1 98.75 91 ILE A O 1
ATOM 712 N N . ASP A 1 92 ? -6.539 2.439 5.434 1 98.62 92 ASP A N 1
ATOM 713 C CA . ASP A 1 92 ? -7.449 1.3 5.398 1 98.62 92 ASP A CA 1
ATOM 714 C C . ASP A 1 92 ? -8.094 1.07 6.766 1 98.62 92 ASP A C 1
ATOM 716 O O . ASP A 1 92 ? -9.305 0.864 6.859 1 98.62 92 ASP A O 1
ATOM 720 N N . TRP A 1 93 ? -7.312 1.109 7.82 1 98.75 93 TRP A N 1
ATOM 721 C CA . TRP A 1 93 ? -7.855 0.912 9.164 1 98.75 93 TRP A CA 1
ATOM 722 C C . TRP A 1 93 ? -8.859 2.006 9.508 1 98.75 93 TRP A C 1
ATOM 724 O O . TRP A 1 93 ? -9.852 1.751 10.188 1 98.75 93 TRP A O 1
ATOM 734 N N . GLY A 1 94 ? -8.578 3.217 9.102 1 98.69 94 GLY A N 1
ATOM 735 C CA . GLY A 1 94 ? -9.477 4.324 9.383 1 98.69 94 GLY A CA 1
ATOM 736 C C . GLY A 1 94 ? -10.836 4.172 8.727 1 98.69 94 GLY A C 1
ATOM 737 O O . GLY A 1 94 ? -11.797 4.844 9.109 1 98.69 94 GLY A O 1
ATOM 738 N N . SER A 1 95 ? -10.906 3.367 7.734 1 98.25 95 SER A N 1
ATOM 739 C CA . SER A 1 95 ? -12.148 3.146 7 1 98.25 95 SER A CA 1
ATOM 740 C C . SER A 1 95 ? -12.898 1.933 7.535 1 98.25 95 SER A C 1
ATOM 742 O O . SER A 1 95 ? -13.953 1.569 7.016 1 98.25 95 SER A O 1
ATOM 744 N N . ARG A 1 96 ? -12.359 1.276 8.586 1 97.19 96 ARG A N 1
ATOM 745 C CA . ARG A 1 96 ? -12.93 0.052 9.141 1 97.19 96 ARG A CA 1
ATOM 746 C C . ARG A 1 96 ? -13.492 0.292 10.539 1 97.19 96 ARG A C 1
ATOM 748 O O . ARG A 1 96 ? -13.078 1.232 11.219 1 97.19 96 ARG A O 1
ATOM 755 N N . PRO A 1 97 ? -14.383 -0.631 11.07 1 95.5 97 PRO A N 1
ATOM 756 C CA . PRO A 1 97 ? -15.023 -1.751 10.375 1 95.5 97 PRO A CA 1
ATOM 757 C C . PRO A 1 97 ? -15.914 -1.299 9.219 1 95.5 97 PRO A C 1
ATOM 759 O O . PRO A 1 97 ? -16.172 -0.104 9.07 1 95.5 97 PRO A O 1
ATOM 762 N N . GLN A 1 98 ? -16.203 -2.277 8.367 1 87.62 98 GLN A N 1
ATOM 763 C CA . GLN A 1 98 ? -17.047 -1.939 7.223 1 87.62 98 GLN A CA 1
ATOM 764 C C . GLN A 1 98 ? -18.266 -1.145 7.656 1 87.62 98 GLN A C 1
ATOM 766 O O . GLN A 1 98 ? -18.922 -1.485 8.648 1 87.62 98 GLN A O 1
ATOM 771 N N . GLY A 1 99 ? -18.469 -0.029 6.934 1 89.69 99 GLY A N 1
ATOM 772 C CA . GLY A 1 99 ? -19.609 0.812 7.266 1 89.69 99 GLY A CA 1
ATOM 773 C C . GLY A 1 99 ? -19.266 1.943 8.211 1 89.69 99 GLY A C 1
ATOM 774 O O . GLY A 1 99 ? -20.078 2.836 8.453 1 89.69 99 GLY A O 1
ATOM 775 N N . ASN A 1 100 ? -18.094 1.937 8.781 1 93.06 100 ASN A N 1
ATOM 776 C CA . ASN A 1 100 ? -17.641 2.967 9.711 1 93.06 100 ASN A CA 1
ATOM 777 C C . ASN A 1 100 ? -16.406 3.699 9.172 1 93.06 100 ASN A C 1
ATOM 779 O O . ASN A 1 100 ? -15.359 3.721 9.82 1 93.06 100 ASN A O 1
ATOM 783 N N . ASN A 1 101 ? -16.531 4.316 8.086 1 97.88 101 ASN A N 1
ATOM 784 C CA . ASN A 1 101 ? -15.453 5.105 7.488 1 97.88 101 ASN A CA 1
ATOM 785 C C . ASN A 1 101 ? -15.281 6.441 8.203 1 97.88 101 ASN A C 1
ATOM 787 O O . ASN A 1 101 ? -16.062 7.367 8 1 97.88 101 ASN A O 1
ATOM 791 N N . LEU A 1 102 ? -14.234 6.586 8.938 1 98.56 102 LEU A N 1
ATOM 792 C CA . LEU A 1 102 ? -14.039 7.766 9.781 1 98.56 102 LEU A CA 1
ATOM 793 C C . LEU A 1 102 ? -13.469 8.922 8.969 1 98.56 102 LEU A C 1
ATOM 795 O O . LEU A 1 102 ? -13.453 10.062 9.43 1 98.56 102 LEU A O 1
ATOM 799 N N . TRP A 1 103 ? -13.047 8.656 7.734 1 98.62 103 TRP A N 1
ATOM 800 C CA . TRP A 1 103 ? -12.453 9.68 6.875 1 98.62 103 TRP A CA 1
ATOM 801 C C . TRP A 1 103 ? -13.539 10.531 6.223 1 98.62 103 TRP A C 1
ATOM 803 O O . TRP A 1 103 ? -13.25 11.609 5.688 1 98.62 103 TRP A O 1
ATOM 813 N N . ASN A 1 104 ? -14.727 10.172 6.309 1 97.62 104 ASN A N 1
ATOM 814 C CA . ASN A 1 104 ? -15.836 10.664 5.496 1 97.62 104 ASN A CA 1
ATOM 815 C C . ASN A 1 104 ? -15.93 12.188 5.547 1 97.62 104 ASN A C 1
ATOM 817 O O . ASN A 1 104 ? -16.188 12.766 6.602 1 97.62 104 ASN A O 1
ATOM 821 N N . GLU A 1 105 ? -15.578 12.836 4.363 1 96.19 105 GLU A N 1
ATOM 822 C CA . GLU A 1 105 ? -15.797 14.25 4.066 1 96.19 105 GLU A CA 1
ATOM 823 C C . GLU A 1 105 ? -14.812 15.133 4.832 1 96.19 105 GLU A C 1
ATOM 825 O O . GLU A 1 105 ? -15.031 16.344 4.961 1 96.19 105 GLU A O 1
ATOM 830 N N . LYS A 1 106 ? -13.797 14.594 5.328 1 97.38 106 LYS A N 1
ATOM 831 C CA . LYS A 1 106 ? -12.812 15.375 6.07 1 97.38 106 LYS A CA 1
ATOM 832 C C . LYS A 1 106 ? -11.758 15.961 5.137 1 97.38 106 LYS A C 1
ATOM 834 O O . LYS A 1 106 ? -11.305 15.281 4.211 1 97.38 106 LYS A O 1
ATOM 839 N N . PRO A 1 107 ? -11.414 17.234 5.34 1 98.38 107 PRO A N 1
ATOM 840 C CA . PRO A 1 107 ? -10.359 17.812 4.508 1 98.38 107 PRO A CA 1
ATOM 841 C C . PRO A 1 107 ? -8.992 17.172 4.754 1 98.38 107 PRO A C 1
ATOM 843 O O . PRO A 1 107 ? -8.68 16.797 5.883 1 98.38 107 PRO A O 1
ATOM 846 N N . ALA A 1 108 ? -8.242 17.062 3.674 1 98.69 108 ALA A N 1
ATOM 847 C CA . ALA A 1 108 ? -6.934 16.422 3.779 1 98.69 108 ALA A CA 1
ATOM 848 C C . ALA A 1 108 ? -5.957 17 2.762 1 98.69 108 ALA A C 1
ATOM 850 O O . ALA A 1 108 ? -6.363 17.672 1.812 1 98.69 108 ALA A O 1
ATOM 851 N N . ALA A 1 109 ? -4.758 16.828 3.051 1 98.62 109 ALA A N 1
ATOM 852 C CA . ALA A 1 109 ? -3.668 17.047 2.102 1 98.62 109 ALA A CA 1
ATOM 853 C C . ALA A 1 109 ? -2.779 15.805 1.988 1 98.62 109 ALA A C 1
ATOM 855 O O . ALA A 1 109 ? -2.609 15.07 2.959 1 98.62 109 ALA A O 1
ATOM 856 N N . VAL A 1 110 ? -2.27 15.602 0.837 1 98.38 110 VAL A N 1
ATOM 857 C CA . VAL A 1 110 ? -1.277 14.555 0.599 1 98.38 110 VAL A CA 1
ATOM 858 C C . VAL A 1 110 ? 0.014 15.188 0.076 1 98.38 110 VAL A C 1
ATOM 860 O O . VAL A 1 110 ? -0.015 16 -0.845 1 98.38 110 VAL A O 1
ATOM 863 N N . ILE A 1 111 ? 1.095 14.867 0.739 1 97.56 111 ILE A N 1
ATOM 864 C CA . ILE A 1 111 ? 2.381 15.438 0.355 1 97.56 111 ILE A CA 1
ATOM 865 C C . ILE A 1 111 ? 3.406 14.32 0.175 1 97.56 111 ILE A C 1
ATOM 867 O O . ILE A 1 111 ? 3.373 13.312 0.89 1 97.56 111 ILE A O 1
ATOM 871 N N . GLY A 1 112 ? 4.277 14.492 -0.801 1 96.69 112 GLY A N 1
ATOM 872 C CA . GLY A 1 112 ? 5.328 13.531 -1.104 1 96.69 112 GLY A CA 1
ATOM 873 C C . GLY A 1 112 ? 6.719 14.062 -0.815 1 96.69 112 GLY A C 1
ATOM 874 O O . GLY A 1 112 ? 6.949 15.273 -0.842 1 96.69 112 GLY A O 1
ATOM 875 N N . CYS A 1 113 ? 7.562 13.164 -0.512 1 94.69 113 CYS A N 1
ATOM 876 C CA . CYS A 1 113 ? 8.945 13.516 -0.215 1 94.69 113 CYS A CA 1
ATOM 877 C C . CYS A 1 113 ? 9.898 12.422 -0.684 1 94.69 113 CYS A C 1
ATOM 879 O O . CYS A 1 113 ? 9.609 11.234 -0.54 1 94.69 113 CYS A O 1
ATOM 881 N N . SER A 1 114 ? 10.961 12.836 -1.287 1 92.69 114 SER A N 1
ATOM 882 C CA . SER A 1 114 ? 12.023 11.906 -1.666 1 92.69 114 SER A CA 1
ATOM 883 C C . SER A 1 114 ? 13.398 12.531 -1.479 1 92.69 114 SER A C 1
ATOM 885 O O . SER A 1 114 ? 13.547 13.75 -1.572 1 92.69 114 SER A O 1
ATOM 887 N N . PRO A 1 115 ? 14.336 11.68 -1.188 1 90.31 115 PRO A N 1
ATOM 888 C CA . PRO A 1 115 ? 15.695 12.227 -1.109 1 90.31 115 PRO A CA 1
ATOM 889 C C . PRO A 1 115 ? 16.25 12.602 -2.479 1 90.31 115 PRO A C 1
ATOM 891 O O . PRO A 1 115 ? 17.25 13.32 -2.562 1 90.31 115 PRO A O 1
ATOM 894 N N . TYR A 1 116 ? 15.578 12.133 -3.52 1 84.44 116 TYR A N 1
ATOM 895 C CA . TYR A 1 116 ? 16.078 12.367 -4.867 1 84.44 116 TYR A CA 1
ATOM 896 C C . TYR A 1 116 ? 15.141 13.289 -5.641 1 84.44 116 TYR A C 1
ATOM 898 O O . TYR A 1 116 ? 14.383 14.055 -5.043 1 84.44 116 TYR A O 1
ATOM 906 N N . SER A 1 117 ? 15.164 13.305 -6.984 1 83.06 117 SER A N 1
ATOM 907 C CA . SER A 1 117 ? 14.641 14.391 -7.816 1 83.06 117 SER A CA 1
ATOM 908 C C . SER A 1 117 ? 13.141 14.234 -8.039 1 83.06 117 SER A C 1
ATOM 910 O O . SER A 1 117 ? 12.445 15.219 -8.32 1 83.06 117 SER A O 1
ATOM 912 N N . LEU A 1 118 ? 12.445 13.141 -7.898 1 81.38 118 LEU A N 1
ATOM 913 C CA . LEU A 1 118 ? 11.055 12.977 -8.32 1 81.38 118 LEU A CA 1
ATOM 914 C C . LEU A 1 118 ? 10.102 13.477 -7.246 1 81.38 118 LEU A C 1
ATOM 916 O O . LEU A 1 118 ? 8.914 13.695 -7.516 1 81.38 118 LEU A O 1
ATOM 920 N N . GLY A 1 119 ? 10.477 13.672 -6.043 1 86.56 119 GLY A N 1
ATOM 921 C CA . GLY A 1 119 ? 9.75 14.336 -4.973 1 86.56 119 GLY A CA 1
ATOM 922 C C . GLY A 1 119 ? 8.562 13.531 -4.477 1 86.56 119 GLY A C 1
ATOM 923 O O . GLY A 1 119 ? 7.75 14.031 -3.693 1 86.56 119 GLY A O 1
ATOM 924 N N . GLY A 1 120 ? 8.281 12.398 -5.055 1 91.94 120 GLY A N 1
ATOM 925 C CA . GLY A 1 120 ? 7.184 11.562 -4.59 1 91.94 120 GLY A CA 1
ATOM 926 C C . GLY A 1 120 ? 5.938 11.688 -5.441 1 91.94 120 GLY A C 1
ATOM 927 O O . GLY A 1 120 ? 4.828 11.422 -4.973 1 91.94 120 GLY A O 1
ATOM 928 N N . PHE A 1 121 ? 6.113 12.062 -6.641 1 91.12 121 PHE A N 1
ATOM 929 C CA . PHE A 1 121 ? 4.988 12.328 -7.531 1 91.12 121 PHE A CA 1
ATOM 930 C C . PHE A 1 121 ? 4.141 11.078 -7.723 1 91.12 121 PHE A C 1
ATOM 932 O O . PHE A 1 121 ? 2.92 11.117 -7.562 1 91.12 121 PHE A O 1
ATOM 939 N N . GLY A 1 122 ? 4.766 9.93 -8.07 1 91.81 122 GLY A N 1
ATOM 940 C CA . GLY A 1 122 ? 4.039 8.688 -8.273 1 91.81 122 GLY A CA 1
ATOM 941 C C . GLY A 1 122 ? 3.277 8.234 -7.039 1 91.81 122 GLY A C 1
ATOM 942 O O . GLY A 1 122 ? 2.113 7.84 -7.133 1 91.81 122 GLY A O 1
ATOM 943 N N . ALA A 1 123 ? 3.869 8.344 -5.918 1 96 123 ALA A N 1
ATOM 944 C CA . ALA A 1 123 ? 3.266 7.938 -4.652 1 96 123 ALA A CA 1
ATOM 945 C C . ALA A 1 123 ? 2.039 8.789 -4.328 1 96 123 ALA A C 1
ATOM 947 O O . ALA A 1 123 ? 0.989 8.258 -3.959 1 96 123 ALA A O 1
ATOM 948 N N . VAL A 1 124 ? 2.162 10.078 -4.539 1 96.75 124 VAL A N 1
ATOM 949 C CA . VAL A 1 124 ? 1.091 11.008 -4.199 1 96.75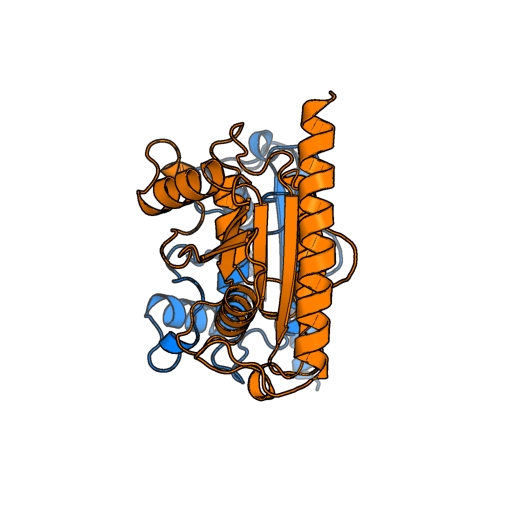 124 VAL A CA 1
ATOM 950 C C . VAL A 1 124 ? -0.119 10.75 -5.094 1 96.75 124 VAL A C 1
ATOM 952 O O . VAL A 1 124 ? -1.255 10.711 -4.617 1 96.75 124 VAL A O 1
ATOM 955 N N . ASN A 1 125 ? 0.134 10.547 -6.312 1 94.56 125 ASN A N 1
ATOM 956 C CA . ASN A 1 125 ? -0.979 10.352 -7.238 1 94.56 125 ASN A CA 1
ATOM 957 C C . ASN A 1 125 ? -1.716 9.039 -6.957 1 94.56 125 ASN A C 1
ATOM 959 O O . ASN A 1 125 ? -2.947 9 -6.996 1 94.56 125 ASN A O 1
ATOM 963 N N . HIS A 1 126 ? -0.98 7.965 -6.723 1 96.44 126 HIS A N 1
ATOM 964 C CA . HIS A 1 126 ? -1.627 6.723 -6.309 1 96.44 126 HIS A CA 1
ATOM 965 C C . HIS A 1 126 ? -2.459 6.93 -5.047 1 96.44 126 HIS A C 1
ATOM 967 O O . HIS A 1 126 ? -3.596 6.461 -4.965 1 96.44 126 HIS A O 1
ATOM 973 N N . LEU A 1 127 ? -1.924 7.676 -4.133 1 97.25 127 LEU A N 1
ATOM 974 C CA . LEU A 1 127 ? -2.564 7.828 -2.832 1 97.25 127 LEU A CA 1
ATOM 975 C C . LEU A 1 127 ? -3.822 8.68 -2.941 1 97.25 127 LEU A C 1
ATOM 977 O O . LEU A 1 127 ? -4.801 8.445 -2.229 1 97.25 127 LEU A O 1
ATOM 981 N N . ARG A 1 128 ? -3.82 9.648 -3.816 1 97.19 128 ARG A N 1
ATOM 982 C CA . ARG A 1 128 ? -4.996 10.492 -4.027 1 97.19 128 ARG A CA 1
ATOM 983 C C . ARG A 1 128 ? -6.199 9.648 -4.445 1 97.19 128 ARG A C 1
ATOM 985 O O . ARG A 1 128 ? -7.332 9.945 -4.055 1 97.19 128 ARG A O 1
ATOM 992 N N . GLN A 1 129 ? -5.984 8.641 -5.207 1 95.31 129 GLN A N 1
ATOM 993 C CA . GLN A 1 129 ? -7.082 7.777 -5.621 1 95.31 129 GLN A CA 1
ATOM 994 C C . GLN A 1 129 ? -7.684 7.043 -4.422 1 95.31 129 GLN A C 1
ATOM 996 O O . GLN A 1 129 ? -8.906 6.898 -4.324 1 95.31 129 GLN A O 1
ATOM 1001 N N . VAL A 1 130 ? -6.859 6.551 -3.604 1 97.75 130 VAL A N 1
ATOM 1002 C CA . VAL A 1 130 ? -7.32 5.879 -2.391 1 97.75 130 VAL A CA 1
ATOM 1003 C C . VAL A 1 130 ? -8.141 6.848 -1.542 1 97.75 130 VAL A C 1
ATOM 1005 O O . VAL A 1 130 ? -9.219 6.5 -1.063 1 97.75 130 VAL A O 1
ATOM 1008 N N . MET A 1 131 ? -7.637 8.102 -1.415 1 97.88 131 MET A N 1
ATOM 1009 C CA . MET A 1 131 ? -8.297 9.125 -0.607 1 97.88 131 MET A CA 1
ATOM 1010 C C . MET A 1 131 ? -9.695 9.422 -1.14 1 97.88 131 MET A C 1
ATOM 1012 O O . MET A 1 131 ? -10.633 9.586 -0.363 1 97.88 131 MET A O 1
ATOM 1016 N N . MET A 1 132 ? -9.742 9.469 -2.406 1 95.5 132 MET A N 1
ATOM 1017 C CA . MET A 1 132 ? -11.031 9.75 -3.031 1 95.5 132 MET A CA 1
ATOM 1018 C C . MET A 1 132 ? -12.055 8.688 -2.666 1 95.5 132 MET A C 1
ATOM 1020 O O . MET A 1 132 ? -13.203 9.008 -2.352 1 95.5 132 MET A O 1
ATOM 1024 N N . TYR A 1 133 ? -11.688 7.516 -2.652 1 96.06 133 TYR A N 1
ATOM 1025 C CA . TYR A 1 133 ? -12.641 6.438 -2.406 1 96.06 133 TYR A CA 1
ATOM 1026 C C . TYR A 1 133 ? -13.148 6.473 -0.968 1 96.06 133 TYR A C 1
ATOM 1028 O O . TYR A 1 133 ? -14.32 6.215 -0.71 1 96.06 133 TYR A O 1
ATOM 1036 N N . VAL A 1 134 ? -12.25 6.738 -0.023 1 97.75 134 VAL A N 1
ATOM 1037 C CA . VAL A 1 134 ? -12.68 6.758 1.373 1 97.75 134 VAL A CA 1
ATOM 1038 C C . VAL A 1 134 ? -13.359 8.086 1.686 1 97.75 134 VAL A C 1
ATOM 1040 O O . VAL A 1 134 ? -13.625 8.398 2.85 1 97.75 134 VAL A O 1
ATOM 1043 N N . ASN A 1 135 ? -13.508 8.938 0.704 1 98 135 ASN A N 1
ATOM 1044 C CA . ASN A 1 135 ? -14.281 10.172 0.713 1 98 135 ASN A CA 1
ATOM 1045 C C . ASN A 1 135 ? -13.617 11.25 1.566 1 98 135 ASN A C 1
ATOM 1047 O O . ASN A 1 135 ? -14.297 12.008 2.256 1 98 135 ASN A O 1
ATOM 1051 N N . LEU A 1 136 ? -12.344 11.219 1.539 1 98.25 136 LEU A N 1
ATOM 1052 C CA . LEU A 1 136 ? -11.602 12.406 1.97 1 98.25 136 LEU A CA 1
ATOM 1053 C C . LEU A 1 136 ? -11.758 13.539 0.96 1 98.25 136 LEU A C 1
ATOM 1055 O O . LEU A 1 136 ? -12.094 13.297 -0.201 1 98.25 136 LEU A O 1
ATOM 1059 N N . ALA A 1 137 ? -11.57 14.734 1.443 1 97.44 137 ALA A N 1
ATOM 1060 C CA . ALA A 1 137 ? -11.555 15.898 0.562 1 97.44 137 ALA A CA 1
ATOM 1061 C C . ALA A 1 137 ? -10.141 16.453 0.415 1 97.44 137 ALA A C 1
ATOM 1063 O O . ALA A 1 137 ? -9.758 17.406 1.105 1 97.44 137 ALA A O 1
ATOM 1064 N N . PRO A 1 138 ? -9.383 15.898 -0.48 1 97.5 138 PRO A N 1
ATOM 1065 C CA . PRO A 1 138 ? -7.996 16.359 -0.616 1 97.5 138 PRO A CA 1
ATOM 1066 C C . PRO A 1 138 ? -7.891 17.719 -1.286 1 97.5 138 PRO A C 1
ATOM 1068 O O . PRO A 1 138 ? -8.633 18.016 -2.23 1 97.5 138 PRO A O 1
ATOM 1071 N N . MET A 1 139 ? -7.047 18.5 -0.683 1 97.81 139 MET A N 1
ATOM 1072 C CA . MET A 1 139 ? -6.676 19.719 -1.385 1 97.81 139 MET A CA 1
ATOM 1073 C C . MET A 1 139 ? -5.953 19.406 -2.689 1 97.81 139 MET A C 1
ATOM 1075 O O . MET A 1 139 ? -4.973 18.656 -2.697 1 97.81 139 MET A O 1
ATOM 1079 N N . GLN A 1 140 ? -6.371 20.031 -3.773 1 95.75 140 GLN A N 1
ATOM 1080 C CA . GLN A 1 140 ? -5.832 19.672 -5.078 1 95.75 140 GLN A CA 1
ATOM 1081 C C . GLN A 1 140 ? -4.605 20.516 -5.414 1 95.75 140 GLN A C 1
ATOM 1083 O O . GLN A 1 140 ? -3.627 20.016 -5.969 1 95.75 140 GLN A O 1
ATOM 1088 N N . GLN A 1 141 ? -4.816 21.797 -5.133 1 96.81 141 GLN A N 1
ATOM 1089 C CA . GLN A 1 141 ? -3.727 22.719 -5.422 1 96.81 141 GLN A CA 1
ATOM 1090 C C . GLN A 1 141 ? -3.406 23.578 -4.207 1 96.81 141 GLN A C 1
ATOM 1092 O O . GLN A 1 141 ? -4.305 23.969 -3.455 1 96.81 141 GLN A O 1
ATOM 1097 N N . PRO A 1 142 ? -2.115 23.906 -4.059 1 97.06 142 PRO A N 1
ATOM 1098 C CA . PRO A 1 142 ? -0.947 23.438 -4.812 1 97.06 142 PRO A CA 1
ATOM 1099 C C . PRO A 1 142 ? -0.602 21.969 -4.523 1 97.06 142 PRO A C 1
ATOM 1101 O O . PRO A 1 142 ? -0.897 21.469 -3.438 1 97.06 142 PRO A O 1
ATOM 1104 N N . GLU A 1 143 ? -0.033 21.359 -5.496 1 95.56 143 GLU A N 1
ATOM 1105 C CA . GLU A 1 143 ? 0.604 20.078 -5.23 1 95.56 143 GLU A CA 1
ATOM 1106 C C . GLU A 1 143 ? 1.866 20.25 -4.391 1 95.56 143 GLU A C 1
ATOM 1108 O O . GLU A 1 143 ? 2.48 21.312 -4.398 1 95.56 143 GLU A O 1
ATOM 1113 N N . PHE A 1 144 ? 2.201 19.188 -3.682 1 95.94 144 PHE A N 1
ATOM 1114 C CA . PHE A 1 144 ? 3.381 19.297 -2.83 1 95.94 144 PHE A CA 1
ATOM 1115 C C . PHE A 1 144 ? 4.254 18.062 -2.969 1 95.94 144 PHE A C 1
ATOM 1117 O O . PHE A 1 144 ? 3.92 16.984 -2.449 1 95.94 144 PHE A O 1
ATOM 1124 N N . TYR A 1 145 ? 5.363 18.203 -3.635 1 94.19 145 TYR A N 1
ATOM 1125 C CA . TYR A 1 145 ? 6.422 17.219 -3.807 1 94.19 145 TYR A CA 1
ATOM 1126 C C . TYR A 1 145 ? 7.773 17.781 -3.383 1 94.19 145 TYR A C 1
ATOM 1128 O O . TYR A 1 145 ? 8.266 18.734 -3.98 1 94.19 145 TYR A O 1
ATOM 1136 N N . LEU A 1 146 ? 8.328 17.219 -2.426 1 95 146 LEU A N 1
ATOM 1137 C CA . LEU A 1 146 ? 9.633 17.734 -2.014 1 95 146 LEU A CA 1
ATOM 1138 C C . LEU A 1 146 ? 10.758 16.844 -2.521 1 95 146 LEU A C 1
ATOM 1140 O O . LEU A 1 146 ? 10.914 15.711 -2.059 1 95 146 LEU A O 1
ATOM 1144 N N . SER A 1 147 ? 11.508 17.391 -3.402 1 93.62 147 SER A N 1
ATOM 1145 C CA . SER A 1 147 ? 12.719 16.734 -3.898 1 93.62 147 SER A CA 1
ATOM 1146 C C . SER A 1 147 ? 13.938 17.109 -3.062 1 93.62 147 SER A C 1
ATOM 1148 O O . SER A 1 147 ? 13.922 18.125 -2.357 1 93.62 147 SER A O 1
ATOM 1150 N N . ASN A 1 148 ? 14.93 16.312 -3.113 1 92.75 148 ASN A N 1
ATOM 1151 C CA . ASN A 1 148 ? 16.203 16.562 -2.434 1 92.75 148 ASN A CA 1
ATOM 1152 C C . ASN A 1 148 ? 15.992 16.828 -0.944 1 92.75 148 ASN A C 1
ATOM 1154 O O . ASN A 1 148 ? 16.594 17.75 -0.381 1 92.75 148 ASN A O 1
ATOM 1158 N N . ALA A 1 149 ? 15.117 16.094 -0.365 1 94 149 ALA A N 1
ATOM 1159 C CA . ALA A 1 149 ? 14.734 16.281 1.034 1 94 149 ALA A CA 1
ATOM 1160 C C . ALA A 1 149 ? 15.945 16.125 1.954 1 94 149 ALA A C 1
ATOM 1162 O O . ALA A 1 149 ? 16.031 16.797 2.988 1 94 149 ALA A O 1
ATOM 1163 N N . ALA A 1 150 ? 16.859 15.281 1.617 1 91.69 150 ALA A N 1
ATOM 1164 C CA . ALA A 1 150 ? 18.047 15.016 2.424 1 91.69 150 ALA A CA 1
ATOM 1165 C C . ALA A 1 150 ? 18.875 16.281 2.617 1 91.69 150 ALA A C 1
ATOM 1167 O O . ALA A 1 150 ? 19.547 16.453 3.645 1 91.69 150 ALA A O 1
ATOM 1168 N N . ASP A 1 151 ? 18.781 17.172 1.677 1 92.69 151 ASP A N 1
ATOM 1169 C CA . ASP A 1 151 ? 19.625 18.359 1.664 1 92.69 151 ASP A CA 1
ATOM 1170 C C . ASP A 1 151 ? 18.922 19.531 2.348 1 92.69 151 ASP A C 1
ATOM 1172 O O . ASP A 1 151 ? 19.578 20.469 2.809 1 92.69 151 ASP A O 1
ATOM 1176 N N . VAL A 1 152 ? 17.609 19.406 2.416 1 94.56 152 VAL A N 1
ATOM 1177 C CA . VAL A 1 152 ? 16.906 20.641 2.738 1 94.56 152 VAL A CA 1
ATOM 1178 C C . VAL A 1 152 ? 16.297 20.547 4.133 1 94.56 152 VAL A C 1
ATOM 1180 O O . VAL A 1 152 ? 16.078 21.562 4.797 1 94.56 152 VAL A O 1
ATOM 1183 N N . LEU A 1 153 ? 16.016 19.359 4.609 1 95.69 153 LEU A N 1
ATOM 1184 C CA . LEU A 1 153 ? 15.289 19.188 5.863 1 95.69 153 LEU A CA 1
ATOM 1185 C C . LEU A 1 153 ? 16.25 18.859 7.008 1 95.69 153 LEU A C 1
ATOM 1187 O O . LEU A 1 153 ? 17.172 18.062 6.84 1 95.69 153 LEU A O 1
ATOM 1191 N N . GLN A 1 154 ? 15.922 19.484 8.141 1 91.75 154 GLN A N 1
ATOM 1192 C CA . GLN A 1 154 ? 16.688 19.219 9.352 1 91.75 154 GLN A CA 1
ATOM 1193 C C . GLN A 1 154 ? 15.852 18.484 10.391 1 91.75 154 GLN A C 1
ATOM 1195 O O . GLN A 1 154 ? 14.617 18.531 10.344 1 91.75 154 GLN A O 1
ATOM 1200 N N . GLN A 1 155 ? 16.516 17.859 11.398 1 87.81 155 GLN A N 1
ATOM 1201 C CA . GLN A 1 155 ? 15.836 17.047 12.406 1 87.81 155 GLN A CA 1
ATOM 1202 C C . GLN A 1 155 ? 14.922 17.906 13.273 1 87.81 155 GLN A C 1
ATOM 1204 O O . GLN A 1 155 ? 13.852 17.453 13.688 1 87.81 155 GLN A O 1
ATOM 1209 N N . ASN A 1 156 ? 15.266 19.125 13.516 1 89.94 156 ASN A N 1
ATOM 1210 C CA . ASN A 1 156 ? 14.516 19.984 14.414 1 89.94 156 ASN A CA 1
ATOM 1211 C C . ASN A 1 156 ? 13.383 20.703 13.695 1 89.94 156 ASN A C 1
ATOM 1213 O O . ASN A 1 156 ? 12.711 21.562 14.273 1 89.94 156 ASN A O 1
ATOM 1217 N N . GLY A 1 157 ? 13.211 20.375 12.383 1 92.06 157 GLY A N 1
ATOM 1218 C CA . GLY A 1 157 ? 12.133 20.984 11.617 1 92.06 157 GLY A CA 1
ATOM 1219 C C . GLY A 1 157 ? 12.578 22.203 10.828 1 92.06 157 GLY A C 1
ATOM 1220 O O . GLY A 1 157 ? 11.781 22.797 10.094 1 92.06 157 GLY A O 1
ATOM 1221 N N . ASP A 1 158 ? 13.828 22.562 11 1 95 158 ASP A N 1
ATOM 1222 C CA . ASP A 1 158 ? 14.336 23.688 10.203 1 95 158 ASP A CA 1
ATOM 1223 C C . ASP A 1 158 ? 14.508 23.281 8.742 1 95 158 ASP A C 1
ATOM 1225 O O . ASP A 1 158 ? 14.727 22.109 8.438 1 95 158 ASP A O 1
ATOM 1229 N N . VAL A 1 159 ? 14.336 24.312 7.875 1 96.19 159 VAL A N 1
ATOM 1230 C CA . VAL A 1 159 ? 14.492 24.156 6.434 1 96.19 159 VAL A CA 1
ATOM 1231 C C . VAL A 1 159 ? 15.633 25.031 5.93 1 96.19 159 VAL A C 1
ATOM 1233 O O . VAL A 1 159 ? 15.68 26.234 6.242 1 96.19 159 VAL A O 1
ATOM 1236 N N . ASN A 1 160 ? 16.469 24.469 5.102 1 93.81 160 ASN A N 1
ATOM 1237 C CA . ASN A 1 160 ? 17.75 25.109 4.789 1 93.81 160 ASN A CA 1
ATOM 1238 C C . ASN A 1 160 ? 17.641 26.031 3.59 1 93.81 160 ASN A C 1
ATOM 1240 O O . ASN A 1 160 ? 18.516 26.859 3.348 1 93.81 160 ASN A O 1
ATOM 1244 N N . ASP A 1 161 ? 16.625 25.938 2.814 1 93.12 161 ASP A N 1
ATOM 1245 C CA . ASP A 1 161 ? 16.562 26.766 1.612 1 93.12 161 ASP A CA 1
ATOM 1246 C C . ASP A 1 161 ? 15.258 27.562 1.548 1 93.12 161 ASP A C 1
ATOM 1248 O O . ASP A 1 161 ? 14.227 27.094 2.035 1 93.12 161 ASP A O 1
ATOM 1252 N N . GLU A 1 162 ? 15.3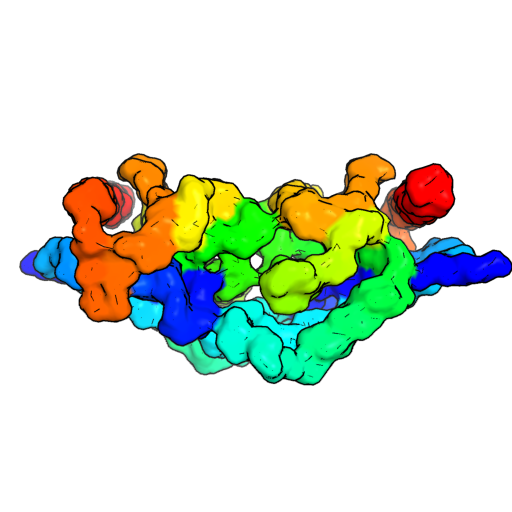44 28.703 0.881 1 95.75 162 GLU A N 1
ATOM 1253 C CA . GLU A 1 162 ? 14.234 29.641 0.829 1 95.75 162 GLU A CA 1
ATOM 1254 C C . GLU A 1 162 ? 13.094 29.109 -0.042 1 95.75 162 GLU A C 1
ATOM 1256 O O . GLU A 1 162 ? 11.922 29.391 0.226 1 95.75 162 GLU A O 1
ATOM 1261 N N . GLU A 1 163 ? 13.422 28.422 -0.994 1 95.25 163 GLU A N 1
ATOM 1262 C CA . GLU A 1 163 ? 12.398 27.891 -1.894 1 95.25 163 GLU A CA 1
ATOM 1263 C C . GLU A 1 163 ? 11.461 26.953 -1.16 1 95.25 163 GLU A C 1
ATOM 1265 O O . GLU A 1 163 ? 10.234 27.062 -1.285 1 95.25 163 GLU A O 1
ATOM 1270 N N . THR A 1 164 ? 11.992 26.016 -0.413 1 95.94 164 THR A N 1
ATOM 1271 C CA . THR A 1 164 ? 11.188 25.078 0.362 1 95.94 164 THR A CA 1
ATOM 1272 C C . THR A 1 164 ? 10.375 25.812 1.422 1 95.94 164 THR A C 1
ATOM 1274 O O . THR A 1 164 ? 9.203 25.5 1.642 1 95.94 164 THR A O 1
ATOM 1277 N N . LYS A 1 165 ? 10.953 26.812 2.066 1 97.06 165 LYS A N 1
ATOM 1278 C CA . LYS A 1 165 ? 10.227 27.609 3.043 1 97.06 165 LYS A CA 1
ATOM 1279 C C . LYS A 1 165 ? 9.016 28.281 2.402 1 97.06 165 LYS A C 1
ATOM 1281 O O . LYS A 1 165 ? 7.922 28.297 2.977 1 97.06 165 LYS A O 1
ATOM 1286 N N . LYS A 1 166 ? 9.266 28.812 1.298 1 97.12 166 LYS A N 1
ATOM 1287 C CA . LYS A 1 166 ? 8.18 29.469 0.564 1 97.12 166 LYS A CA 1
ATOM 1288 C C . LYS A 1 166 ? 7.082 28.469 0.208 1 97.12 166 LYS A C 1
ATOM 1290 O O . LYS A 1 166 ? 5.895 28.766 0.346 1 97.12 166 LYS A O 1
ATOM 1295 N N . HIS A 1 167 ? 7.434 27.297 -0.271 1 96.38 167 HIS A N 1
ATOM 1296 C CA . HIS A 1 167 ? 6.473 26.266 -0.625 1 96.38 167 HIS A CA 1
ATOM 1297 C C . HIS A 1 167 ? 5.637 25.844 0.582 1 96.38 167 HIS A C 1
ATOM 1299 O O . HIS A 1 167 ? 4.426 25.656 0.467 1 96.38 167 HIS A O 1
ATOM 1305 N N . ILE A 1 168 ? 6.262 25.75 1.71 1 97.88 168 ILE A N 1
ATOM 1306 C CA . ILE A 1 168 ? 5.578 25.391 2.945 1 97.88 168 ILE A CA 1
ATOM 1307 C C . ILE A 1 168 ? 4.594 26.484 3.342 1 97.88 168 ILE A C 1
ATOM 1309 O O . ILE A 1 168 ? 3.467 26.188 3.75 1 97.88 168 ILE A O 1
ATOM 1313 N N . TYR A 1 169 ? 5.004 27.703 3.217 1 97.25 169 TYR A N 1
ATOM 1314 C CA . TYR A 1 169 ? 4.117 28.828 3.518 1 97.25 169 TYR A CA 1
ATOM 1315 C C . TYR A 1 169 ? 2.895 28.812 2.607 1 97.25 169 TYR A C 1
ATOM 1317 O O . TYR A 1 169 ? 1.764 28.969 3.074 1 97.25 169 TYR A O 1
ATOM 1325 N N . GLU A 1 170 ? 3.145 28.609 1.371 1 98.12 170 GLU A N 1
ATOM 1326 C CA . GLU A 1 170 ? 2.047 28.562 0.409 1 98.12 170 GLU A CA 1
ATOM 1327 C C . GLU A 1 170 ? 1.115 27.391 0.696 1 98.12 170 GLU A C 1
ATOM 1329 O O . GLU A 1 170 ? -0.104 27.5 0.552 1 98.12 170 GLU A O 1
ATOM 1334 N N . PHE A 1 171 ? 1.666 26.344 1.033 1 98.44 171 PHE A N 1
ATOM 1335 C CA . PHE A 1 171 ? 0.888 25.172 1.419 1 98.44 171 PHE A CA 1
ATOM 1336 C C . PHE A 1 171 ? -0.063 25.5 2.562 1 98.44 171 PHE A C 1
ATOM 1338 O O . PHE A 1 171 ? -1.256 25.203 2.494 1 98.44 171 PHE A O 1
ATOM 1345 N N . TRP A 1 172 ? 0.446 26.109 3.621 1 98.44 172 TRP A N 1
ATOM 1346 C CA . TRP A 1 172 ? -0.372 26.391 4.793 1 98.44 172 TRP A CA 1
ATOM 1347 C C . TRP A 1 172 ? -1.499 27.359 4.449 1 98.44 172 TRP A C 1
ATOM 1349 O O . TRP A 1 172 ? -2.639 27.172 4.887 1 98.44 172 TRP A O 1
ATOM 1359 N N . SER A 1 173 ? -1.147 28.344 3.691 1 98.25 173 SER A N 1
ATOM 1360 C CA . SER A 1 173 ? -2.174 29.297 3.293 1 98.25 173 SER A CA 1
ATOM 1361 C C . SER A 1 173 ? -3.303 28.609 2.529 1 98.25 173 SER A C 1
ATOM 1363 O O . SER A 1 173 ? -4.477 28.797 2.857 1 98.25 173 SER A O 1
ATOM 1365 N N . ALA A 1 174 ? -2.961 27.812 1.625 1 98.69 174 ALA A N 1
ATOM 1366 C CA . ALA A 1 174 ? -3.941 27.125 0.788 1 98.69 174 ALA A CA 1
ATOM 1367 C C . ALA A 1 174 ? -4.711 26.078 1.59 1 98.69 174 ALA A C 1
ATOM 1369 O O . ALA A 1 174 ? -5.93 25.938 1.438 1 98.69 174 ALA A O 1
ATOM 1370 N N . PHE A 1 175 ? -3.992 25.375 2.426 1 98.69 175 PHE A N 1
ATOM 1371 C CA . PHE A 1 175 ? -4.641 24.297 3.154 1 98.69 175 PHE A CA 1
ATOM 1372 C C . PHE A 1 175 ? -5.602 24.844 4.203 1 98.69 175 PHE A C 1
ATOM 1374 O O . PHE A 1 175 ? -6.695 24.312 4.395 1 98.69 175 PHE A O 1
ATOM 1381 N N . GLU A 1 176 ? -5.199 25.859 4.891 1 97.69 176 GLU A N 1
ATOM 1382 C CA . GLU A 1 176 ? -6.113 26.5 5.836 1 97.69 176 GLU A CA 1
ATOM 1383 C C . GLU A 1 176 ? -7.395 26.953 5.141 1 97.69 176 GLU A C 1
ATOM 1385 O O . GLU A 1 176 ? -8.492 26.734 5.652 1 97.69 176 GLU A O 1
ATOM 1390 N N . PHE A 1 177 ? -7.191 27.578 4.027 1 97.38 177 PHE A N 1
ATOM 1391 C CA . PHE A 1 177 ? -8.344 28.016 3.252 1 97.38 177 PHE A CA 1
ATOM 1392 C C . PHE A 1 177 ? -9.219 26.828 2.859 1 97.38 177 PHE A C 1
ATOM 1394 O O . PHE A 1 177 ? -10.438 26.875 2.984 1 97.38 177 PHE A O 1
ATOM 1401 N N . TRP A 1 178 ? -8.625 25.75 2.453 1 98.06 178 TRP A N 1
ATOM 1402 C CA . TRP A 1 178 ? -9.344 24.547 2.033 1 98.06 178 TRP A CA 1
ATOM 1403 C C . TRP A 1 178 ? -10.156 23.969 3.188 1 98.06 178 TRP A C 1
ATOM 1405 O O . TRP A 1 178 ? -11.328 23.625 3.02 1 98.06 178 TRP A O 1
ATOM 1415 N N . ILE A 1 179 ? -9.516 23.906 4.32 1 97.81 179 ILE A N 1
ATOM 1416 C CA . ILE A 1 179 ? -10.172 23.359 5.5 1 97.81 179 ILE A CA 1
ATOM 1417 C C . ILE A 1 179 ? -11.422 24.188 5.82 1 97.81 179 ILE A C 1
ATOM 1419 O O . ILE A 1 179 ? -12.5 23.625 6.051 1 97.81 179 ILE A O 1
ATOM 1423 N N . LYS A 1 180 ? -11.305 25.453 5.816 1 95.5 180 LYS A N 1
ATOM 1424 C CA . LYS A 1 180 ? -12.43 26.328 6.117 1 95.5 180 LYS A CA 1
ATOM 1425 C C . LYS A 1 180 ? -13.539 26.172 5.082 1 95.5 180 LYS A C 1
ATOM 1427 O O . LYS A 1 180 ? -14.719 26.172 5.43 1 95.5 180 LYS A O 1
ATOM 1432 N N . LYS A 1 181 ? -13.117 26.078 3.895 1 95.81 181 LYS A N 1
ATOM 1433 C CA . LYS A 1 181 ? -14.086 25.906 2.816 1 95.81 181 LYS A CA 1
ATOM 1434 C C . LYS A 1 181 ? -14.906 24.641 3.002 1 95.81 181 LYS A C 1
ATOM 1436 O O . LYS A 1 181 ? -16.125 24.641 2.84 1 95.81 181 LYS A O 1
ATOM 1441 N N . ILE A 1 182 ? -14.281 23.531 3.301 1 95.62 182 ILE A N 1
ATOM 1442 C CA . ILE A 1 182 ? -14.953 22.25 3.447 1 95.62 182 ILE A CA 1
ATOM 1443 C C . ILE A 1 182 ? -15.812 22.25 4.707 1 95.62 182 ILE A C 1
ATOM 1445 O O . ILE A 1 182 ? -16.938 21.75 4.695 1 95.62 182 ILE A O 1
ATOM 1449 N N . LYS A 1 183 ? -15.352 22.797 5.754 1 89.44 183 LYS A N 1
ATOM 1450 C CA . LYS A 1 183 ? -16.078 22.828 7.023 1 89.44 183 LYS A CA 1
ATOM 1451 C C . LYS A 1 183 ? -17.281 23.766 6.945 1 89.44 183 LYS A C 1
ATOM 1453 O O . LYS A 1 183 ? -18.328 23.5 7.539 1 89.44 183 LYS A O 1
ATOM 1458 N N . TYR A 1 184 ? -17.125 24.953 6.391 1 80.25 184 TYR A N 1
ATOM 1459 C CA . TYR A 1 184 ? -18.219 25.906 6.258 1 80.25 184 TYR A CA 1
ATOM 1460 C C . TYR A 1 184 ? -19.312 25.375 5.336 1 80.25 184 TYR A C 1
ATOM 1462 O O . TYR A 1 184 ? -20.5 25.641 5.551 1 80.25 184 TYR A O 1
ATOM 1470 N N . ALA A 1 185 ? -18.844 24.781 4.234 1 70.56 185 ALA A N 1
ATOM 1471 C CA . ALA A 1 185 ? -19.844 24.156 3.373 1 70.56 185 ALA A CA 1
ATOM 1472 C C . ALA A 1 185 ? -20.719 23.203 4.164 1 70.56 185 ALA A C 1
ATOM 1474 O O . ALA A 1 185 ? -21.922 23.078 3.9 1 70.56 185 ALA A O 1
ATOM 14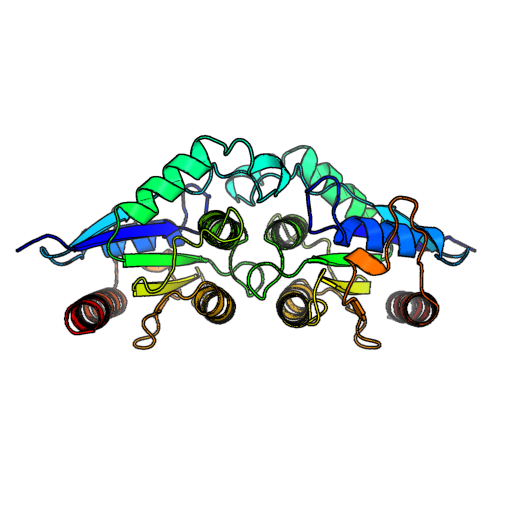75 N N . HIS A 1 186 ? -20.234 22.5 5.094 1 64.19 186 HIS A N 1
ATOM 1476 C CA . HIS A 1 186 ? -20.984 21.562 5.918 1 64.19 186 HIS A CA 1
ATOM 1477 C C . HIS A 1 186 ? -21.906 22.281 6.891 1 64.19 186 HIS A C 1
ATOM 1479 O O . HIS A 1 186 ? -22.969 21.766 7.238 1 64.19 186 HIS A O 1
ATOM 1485 N N . ALA A 1 187 ? -21.5 23.5 7.273 1 60.12 187 ALA A N 1
ATOM 1486 C CA . ALA A 1 187 ? -22.344 24.266 8.18 1 60.12 187 ALA A CA 1
ATOM 1487 C C . ALA A 1 187 ? -23.594 24.781 7.457 1 60.12 187 ALA A C 1
ATOM 1489 O O . ALA A 1 187 ? -24.656 24.891 8.062 1 60.12 187 ALA A O 1
ATOM 1490 N N . GLU A 1 188 ? -23.578 25.141 6.23 1 56.84 188 GLU A N 1
ATOM 1491 C CA . GLU A 1 188 ? -24.688 25.703 5.48 1 56.84 188 GLU A CA 1
ATOM 1492 C C . GLU A 1 188 ? -25.562 24.609 4.879 1 56.84 188 GLU A C 1
ATOM 1494 O O . GLU A 1 188 ? -26.703 24.859 4.473 1 56.84 188 GLU A O 1
ATOM 1499 N N . SER A 1 189 ? -25.125 23.344 4.805 1 50.09 189 SER A N 1
ATOM 1500 C CA . SER A 1 189 ? -25.953 22.312 4.207 1 50.09 189 SER A CA 1
ATOM 1501 C C . SER A 1 189 ? -26.828 21.625 5.258 1 50.09 189 SER A C 1
ATOM 1503 O O . SER A 1 189 ? -26.406 21.469 6.406 1 50.09 189 SER A O 1
ATOM 1505 N N . MET B 1 1 ? 11.258 -33.344 -16.438 1 55.22 1 MET B N 1
ATOM 1506 C CA . MET B 1 1 ? 11.305 -31.922 -16.766 1 55.22 1 MET B CA 1
ATOM 1507 C C . MET B 1 1 ? 11.359 -31.078 -15.508 1 55.22 1 MET B C 1
ATOM 1509 O O . MET B 1 1 ? 10.82 -31.469 -14.469 1 55.22 1 MET B O 1
ATOM 1513 N N . ASN B 1 2 ? 12.305 -30.188 -15.312 1 80.88 2 ASN B N 1
ATOM 1514 C CA . ASN B 1 2 ? 12.461 -29.469 -14.055 1 80.88 2 ASN B CA 1
ATOM 1515 C C . ASN B 1 2 ? 11.219 -28.641 -13.719 1 80.88 2 ASN B C 1
ATOM 1517 O O . ASN B 1 2 ? 10.711 -27.906 -14.562 1 80.88 2 ASN B O 1
ATOM 1521 N N . THR B 1 3 ? 10.469 -28.984 -12.711 1 94.56 3 THR B N 1
ATOM 1522 C CA . THR B 1 3 ? 9.234 -28.359 -12.25 1 94.56 3 THR B CA 1
ATOM 1523 C C . THR B 1 3 ? 9.445 -26.875 -11.984 1 94.56 3 THR B C 1
ATOM 1525 O O . THR B 1 3 ? 10.453 -26.484 -11.398 1 94.56 3 THR B O 1
ATOM 1528 N N . ILE B 1 4 ? 8.578 -26.047 -12.664 1 97.5 4 ILE B N 1
ATOM 1529 C CA . ILE B 1 4 ? 8.602 -24.609 -12.422 1 97.5 4 ILE B CA 1
ATOM 1530 C C . ILE B 1 4 ? 8.094 -24.312 -11.016 1 97.5 4 ILE B C 1
ATOM 1532 O O . ILE B 1 4 ? 6.969 -24.688 -10.672 1 97.5 4 ILE B O 1
ATOM 1536 N N . LYS B 1 5 ? 8.898 -23.688 -10.219 1 98.31 5 LYS B N 1
ATOM 1537 C CA . LYS B 1 5 ? 8.531 -23.344 -8.852 1 98.31 5 LYS B CA 1
ATOM 1538 C C . LYS B 1 5 ? 7.957 -21.922 -8.773 1 98.31 5 LYS B C 1
ATOM 1540 O O . LYS B 1 5 ? 8.641 -20.953 -9.109 1 98.31 5 LYS B O 1
ATOM 1545 N N . ILE B 1 6 ? 6.727 -21.859 -8.289 1 98.75 6 ILE B N 1
ATOM 1546 C CA . ILE B 1 6 ? 6.051 -20.562 -8.211 1 98.75 6 ILE B CA 1
ATOM 1547 C C . ILE B 1 6 ? 5.711 -20.25 -6.758 1 98.75 6 ILE B C 1
ATOM 1549 O O . ILE B 1 6 ? 5.113 -21.078 -6.059 1 98.75 6 ILE B O 1
ATOM 1553 N N . SER B 1 7 ? 6.168 -19.109 -6.266 1 98.88 7 SER B N 1
ATOM 1554 C CA . SER B 1 7 ? 5.68 -18.562 -5.004 1 98.88 7 SER B CA 1
ATOM 1555 C C . SER B 1 7 ? 4.465 -17.672 -5.223 1 98.88 7 SER B C 1
ATOM 1557 O O . SER B 1 7 ? 4.48 -16.797 -6.094 1 98.88 7 SER B O 1
ATOM 1559 N N . ALA B 1 8 ? 3.436 -17.953 -4.496 1 98.88 8 ALA B N 1
ATOM 1560 C CA . ALA B 1 8 ? 2.215 -17.141 -4.547 1 98.88 8 ALA B CA 1
ATOM 1561 C C . ALA B 1 8 ? 2.012 -16.375 -3.246 1 98.88 8 ALA B C 1
ATOM 1563 O O . ALA B 1 8 ? 2.199 -16.922 -2.156 1 98.88 8 ALA B O 1
ATOM 1564 N N . PHE B 1 9 ? 1.667 -15.109 -3.369 1 98.81 9 PHE B N 1
ATOM 1565 C CA . PHE B 1 9 ? 1.466 -14.211 -2.24 1 98.81 9 PHE B CA 1
ATOM 1566 C C . PHE B 1 9 ? 0.015 -13.75 -2.17 1 98.81 9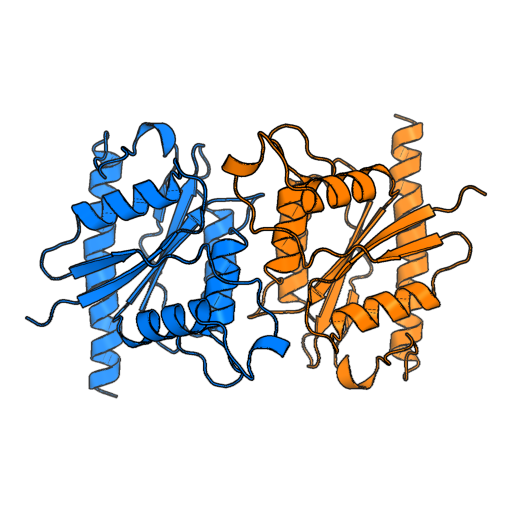 PHE B C 1
ATOM 1568 O O . PHE B 1 9 ? -0.534 -13.258 -3.158 1 98.81 9 PHE B O 1
ATOM 1575 N N . SER B 1 10 ? -0.576 -13.938 -1.042 1 98.62 10 SER B N 1
ATOM 1576 C CA . SER B 1 10 ? -1.925 -13.438 -0.806 1 98.62 10 SER B CA 1
ATOM 1577 C C . SER B 1 10 ? -1.894 -12.102 -0.071 1 98.62 10 SER B C 1
ATOM 1579 O O . SER B 1 10 ? -1.313 -11.992 1.012 1 98.62 10 SER B O 1
ATOM 1581 N N . GLY B 1 11 ? -2.559 -11.102 -0.606 1 98.38 11 GLY B N 1
ATOM 1582 C CA . GLY B 1 11 ? -2.621 -9.789 0.009 1 98.38 11 GLY B CA 1
ATOM 1583 C C . GLY B 1 11 ? -3.695 -9.68 1.073 1 98.38 11 GLY B C 1
ATOM 1584 O O . GLY B 1 11 ? -3.93 -8.594 1.618 1 98.38 11 GLY B O 1
ATOM 1585 N N . SER B 1 12 ? -4.367 -10.734 1.342 1 98 12 SER B N 1
ATOM 1586 C CA . SER B 1 12 ? -5.406 -10.75 2.367 1 98 12 SER B CA 1
ATOM 1587 C C . SER B 1 12 ? -5.027 -11.656 3.529 1 98 12 SER B C 1
ATOM 1589 O O . SER B 1 12 ? -4.645 -12.812 3.32 1 98 12 SER B O 1
ATOM 1591 N N . LEU B 1 13 ? -5.238 -11.172 4.781 1 98 13 LEU B N 1
ATOM 1592 C CA . LEU B 1 13 ? -4.742 -11.891 5.949 1 98 13 LEU B CA 1
ATOM 1593 C C . LEU B 1 13 ? -5.887 -12.57 6.695 1 98 13 LEU B C 1
ATOM 1595 O O . LEU B 1 13 ? -5.652 -13.398 7.574 1 98 13 LEU B O 1
ATOM 1599 N N . ARG B 1 14 ? -7.09 -12.211 6.371 1 96.69 14 ARG B N 1
ATOM 1600 C CA . ARG B 1 14 ? -8.188 -12.789 7.137 1 96.69 14 ARG B CA 1
ATOM 1601 C C . ARG B 1 14 ? -8.32 -14.281 6.871 1 96.69 14 ARG B C 1
ATOM 1603 O O . ARG B 1 14 ? -7.988 -14.758 5.781 1 96.69 14 ARG B O 1
ATOM 1610 N N . LYS B 1 15 ? -8.836 -15.023 7.797 1 95.75 15 LYS B N 1
ATOM 1611 C CA . LYS B 1 15 ? -8.961 -16.469 7.742 1 95.75 15 LYS B CA 1
ATOM 1612 C C . LYS B 1 15 ? -9.789 -16.922 6.543 1 95.75 15 LYS B C 1
ATOM 1614 O O . LYS B 1 15 ? -9.438 -17.875 5.855 1 95.75 15 LYS B O 1
ATOM 1619 N N . GLU B 1 16 ? -10.875 -16.234 6.27 1 95.31 16 GLU B N 1
ATOM 1620 C CA . GLU B 1 16 ? -11.773 -16.609 5.18 1 95.31 16 GLU B CA 1
ATOM 1621 C C . GLU B 1 16 ? -11.531 -15.734 3.945 1 95.31 16 GLU B C 1
ATOM 1623 O O . GLU B 1 16 ? -12.477 -15.25 3.322 1 95.31 16 GLU B O 1
ATOM 1628 N N . SER B 1 17 ? -10.305 -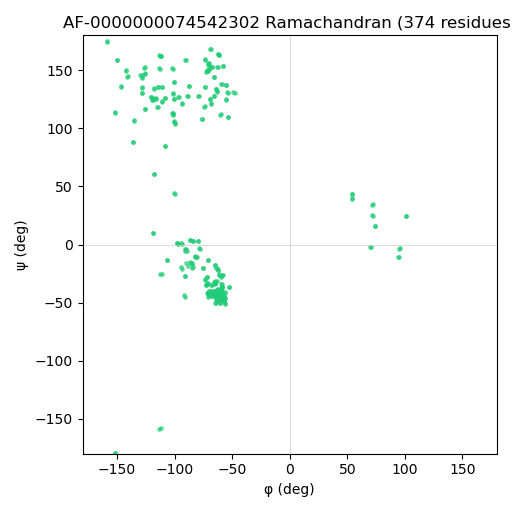15.547 3.646 1 96.62 17 SER B N 1
ATOM 1629 C CA . SER B 1 17 ? -9.883 -14.672 2.559 1 96.62 17 SER B CA 1
ATOM 1630 C C . SER B 1 17 ? -10.242 -15.258 1.201 1 96.62 17 SER B C 1
ATOM 1632 O O . SER B 1 17 ? -9.844 -16.375 0.878 1 96.62 17 SER B O 1
ATOM 1634 N N . TYR B 1 18 ? -10.969 -14.477 0.406 1 96.5 18 TYR B N 1
ATOM 1635 C CA . TYR B 1 18 ? -11.266 -14.867 -0.967 1 96.5 18 TYR B CA 1
ATOM 1636 C C . TYR B 1 18 ? -10.008 -14.867 -1.819 1 96.5 18 TYR B C 1
ATOM 1638 O O . TYR B 1 18 ? -9.859 -15.695 -2.725 1 96.5 18 TYR B O 1
ATOM 1646 N N . THR B 1 19 ? -9.117 -13.945 -1.539 1 97.06 19 THR B N 1
ATOM 1647 C CA . THR B 1 19 ? -7.84 -13.852 -2.246 1 97.06 19 THR B CA 1
ATOM 1648 C C . THR B 1 19 ? -7.012 -15.117 -2.033 1 97.06 19 THR B C 1
ATOM 1650 O O . THR B 1 19 ? -6.457 -15.672 -2.986 1 97.06 19 THR B O 1
ATOM 1653 N N . THR B 1 20 ? -6.973 -15.609 -0.793 1 97.5 20 THR B N 1
ATOM 1654 C CA . THR B 1 20 ? -6.262 -16.844 -0.478 1 97.5 20 THR B CA 1
ATOM 1655 C C . THR B 1 20 ? -6.945 -18.047 -1.122 1 97.5 20 THR B C 1
ATOM 1657 O O . THR B 1 20 ? -6.277 -18.938 -1.655 1 97.5 20 THR B O 1
ATOM 1660 N N . LYS B 1 21 ? -8.258 -18.062 -1.113 1 97.44 21 LYS B N 1
ATOM 1661 C CA . LYS B 1 21 ? -9 -19.125 -1.775 1 97.44 21 LYS B CA 1
ATOM 1662 C C . LYS B 1 21 ? -8.68 -19.172 -3.268 1 97.44 21 LYS B C 1
ATOM 1664 O O . LYS B 1 21 ? -8.617 -20.25 -3.857 1 97.44 21 LYS B O 1
ATOM 1669 N N . LEU B 1 22 ? -8.555 -18 -3.879 1 97.56 22 LEU B N 1
ATOM 1670 C CA . LEU B 1 22 ? -8.195 -17.953 -5.293 1 97.56 22 LEU B CA 1
ATOM 1671 C C . LEU B 1 22 ? -6.836 -18.594 -5.531 1 97.56 22 LEU B C 1
ATOM 1673 O O . LEU B 1 22 ? -6.664 -19.344 -6.504 1 97.56 22 LEU B O 1
ATOM 1677 N N . ILE B 1 23 ? -5.875 -18.375 -4.66 1 98.06 23 ILE B N 1
ATOM 1678 C CA . ILE B 1 23 ? -4.57 -19.016 -4.766 1 98.06 23 ILE B CA 1
ATOM 1679 C C . ILE B 1 23 ? -4.723 -20.531 -4.633 1 98.06 23 ILE B C 1
ATOM 1681 O O . ILE B 1 23 ? -4.102 -21.297 -5.375 1 98.06 23 ILE B O 1
ATOM 1685 N N . HIS B 1 24 ? -5.547 -20.953 -3.705 1 98 24 HIS B N 1
ATOM 1686 C CA . HIS B 1 24 ? -5.793 -22.375 -3.561 1 98 24 HIS B CA 1
ATOM 1687 C C . HIS B 1 24 ? -6.379 -22.969 -4.836 1 98 24 HIS B C 1
ATOM 1689 O O . HIS B 1 24 ? -6.008 -24.078 -5.242 1 98 24 HIS B O 1
ATOM 1695 N N . ALA B 1 25 ? -7.312 -22.281 -5.414 1 98.06 25 ALA B N 1
ATOM 1696 C CA . ALA B 1 25 ? -7.898 -22.719 -6.672 1 98.06 25 ALA B CA 1
ATOM 1697 C C . ALA B 1 25 ? -6.836 -22.844 -7.762 1 98.06 25 ALA B C 1
ATOM 1699 O O . ALA B 1 25 ? -6.828 -23.812 -8.523 1 98.06 25 ALA B O 1
ATOM 1700 N N . LEU B 1 26 ? -5.977 -21.859 -7.848 1 98.25 26 LEU B N 1
ATOM 1701 C CA . LEU B 1 26 ? -4.875 -21.906 -8.805 1 98.25 26 LEU B CA 1
ATOM 1702 C C . LEU B 1 26 ? -3.953 -23.094 -8.523 1 98.25 26 LEU B C 1
ATOM 1704 O O . LEU B 1 26 ? -3.539 -23.797 -9.445 1 98.25 26 LEU B O 1
ATOM 1708 N N . GLN B 1 27 ? -3.643 -23.281 -7.258 1 97.69 27 GLN B N 1
ATOM 1709 C CA . GLN B 1 27 ? -2.789 -24.391 -6.852 1 97.69 27 GLN B CA 1
ATOM 1710 C C . GLN B 1 27 ? -3.381 -25.734 -7.285 1 97.69 27 GLN B C 1
ATOM 1712 O O . GLN B 1 27 ? -2.68 -26.562 -7.848 1 97.69 27 GLN B O 1
ATOM 1717 N N . LYS B 1 28 ? -4.578 -25.891 -7.043 1 97 28 LYS B N 1
ATOM 1718 C CA . LYS B 1 28 ? -5.266 -27.156 -7.328 1 97 28 LYS B CA 1
ATOM 1719 C C . LYS B 1 28 ? -5.316 -27.422 -8.828 1 97 28 LYS B C 1
ATOM 1721 O O . LYS B 1 28 ? -5.254 -28.578 -9.258 1 97 28 LYS B O 1
ATOM 1726 N N . SER B 1 29 ? -5.418 -26.406 -9.602 1 97.38 29 SER B N 1
ATOM 1727 C CA . SER B 1 29 ? -5.602 -26.562 -11.039 1 97.38 29 SER B CA 1
ATOM 1728 C C . SER B 1 29 ? -4.273 -26.438 -11.781 1 97.38 29 SER B C 1
ATOM 1730 O O . SER B 1 29 ? -4.238 -26.469 -13.016 1 97.38 29 SER B O 1
ATOM 1732 N N . ALA B 1 30 ? -3.166 -26.234 -11.086 1 97.88 30 ALA B N 1
ATOM 1733 C CA . ALA B 1 30 ? -1.866 -26.047 -11.719 1 97.88 30 ALA B CA 1
ATOM 1734 C C . ALA B 1 30 ? -1.488 -27.25 -12.57 1 97.88 30 ALA B C 1
ATOM 1736 O O . ALA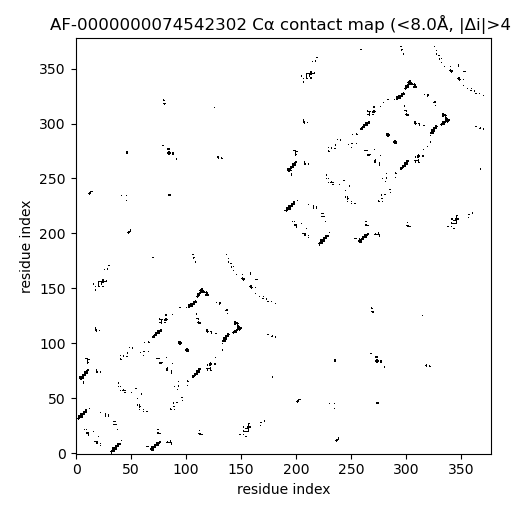 B 1 30 ? -1.721 -28.391 -12.172 1 97.88 30 ALA B O 1
ATOM 1737 N N . PRO B 1 31 ? -0.94 -27.047 -13.75 1 97 31 PRO B N 1
ATOM 1738 C CA . PRO B 1 31 ? -0.443 -28.188 -14.523 1 97 31 PRO B CA 1
ATOM 1739 C C . PRO B 1 31 ? 0.688 -28.922 -13.82 1 97 31 PRO B C 1
ATOM 1741 O O . PRO B 1 31 ? 1.292 -28.391 -12.883 1 97 31 PRO B O 1
ATOM 1744 N N . GLU B 1 32 ? 1.005 -30.109 -14.219 1 96.69 32 GLU B N 1
ATOM 1745 C CA . GLU B 1 32 ? 2.008 -30.969 -13.602 1 96.69 32 GLU B CA 1
ATOM 1746 C C . GLU B 1 32 ? 3.393 -30.328 -13.656 1 96.69 32 GLU B C 1
ATOM 1748 O O . GLU B 1 32 ? 4.23 -30.578 -12.789 1 96.69 32 GLU B O 1
ATOM 1753 N N . SER B 1 33 ? 3.611 -29.469 -14.609 1 97 33 SER B N 1
ATOM 1754 C CA . SER B 1 33 ? 4.91 -28.844 -14.812 1 97 33 SER B CA 1
ATOM 1755 C C . SER B 1 33 ? 5.137 -27.703 -13.812 1 97 33 SER B C 1
ATOM 1757 O O . SER B 1 33 ? 6.219 -27.125 -13.773 1 97 33 SER B O 1
ATOM 1759 N N . ILE B 1 34 ? 4.094 -27.422 -12.961 1 97.94 34 ILE B N 1
ATOM 1760 C CA . ILE B 1 34 ? 4.16 -26.25 -12.102 1 97.94 34 ILE B CA 1
ATOM 1761 C C . ILE B 1 34 ? 3.871 -26.641 -10.656 1 97.94 34 ILE B C 1
ATOM 1763 O O . ILE B 1 34 ? 2.936 -27.406 -10.391 1 97.94 34 ILE B O 1
ATOM 1767 N N . SER B 1 35 ? 4.711 -26.219 -9.781 1 98.19 35 SER B N 1
ATOM 1768 C CA . SER B 1 35 ? 4.469 -26.312 -8.352 1 98.19 35 SER B CA 1
ATOM 1769 C C . SER B 1 35 ? 4.258 -24.922 -7.738 1 98.19 35 SER B C 1
ATOM 1771 O O . SER B 1 35 ? 5.094 -24.031 -7.898 1 98.19 35 SER B O 1
ATOM 1773 N N . VAL B 1 36 ? 3.115 -24.75 -7.086 1 98.44 36 VAL B N 1
ATOM 1774 C CA . VAL B 1 36 ? 2.777 -23.469 -6.477 1 98.44 36 VAL B CA 1
ATOM 1775 C C . VAL B 1 36 ? 2.865 -23.594 -4.957 1 98.44 36 VAL B C 1
ATOM 1777 O O . VAL B 1 36 ? 2.287 -24.5 -4.359 1 98.44 36 VAL B O 1
ATOM 1780 N N . MET B 1 37 ? 3.623 -22.719 -4.355 1 98.06 37 MET B N 1
ATOM 1781 C CA . MET B 1 37 ? 3.697 -22.625 -2.902 1 98.06 37 MET B CA 1
ATOM 1782 C C . MET B 1 37 ? 3.219 -21.266 -2.42 1 98.06 37 MET B C 1
ATOM 1784 O O . MET B 1 37 ? 3.693 -20.219 -2.896 1 98.06 37 MET B O 1
ATOM 1788 N N . ARG B 1 38 ? 2.303 -21.312 -1.559 1 98 38 ARG B N 1
ATOM 1789 C CA . ARG B 1 38 ? 1.895 -20.062 -0.935 1 98 38 ARG B CA 1
ATOM 1790 C C . ARG B 1 38 ? 2.871 -19.641 0.162 1 98 38 ARG B C 1
ATOM 1792 O O . ARG B 1 38 ? 3.193 -20.438 1.043 1 98 38 ARG B O 1
ATOM 1799 N N . ILE B 1 39 ? 3.35 -18.438 0.103 1 98.38 39 ILE B N 1
ATOM 1800 C CA . ILE B 1 39 ? 4.301 -17.906 1.069 1 98.38 39 ILE B CA 1
ATOM 1801 C C . ILE B 1 39 ? 3.568 -17 2.07 1 98.38 39 ILE B C 1
ATOM 1803 O O . ILE B 1 39 ? 2.768 -16.156 1.681 1 98.38 39 ILE B O 1
ATOM 1807 N N . ASP B 1 40 ? 3.793 -17.234 3.307 1 97 40 ASP B N 1
ATOM 1808 C CA . ASP B 1 40 ? 3.188 -16.391 4.34 1 97 40 ASP B CA 1
ATOM 1809 C C . ASP B 1 40 ? 3.865 -15.031 4.41 1 97 40 ASP B C 1
ATOM 1811 O O . ASP B 1 40 ? 5.055 -14.938 4.727 1 97 40 ASP B O 1
ATOM 1815 N N . ILE B 1 41 ? 3.072 -14 4.164 1 98.25 41 ILE B N 1
ATOM 1816 C CA . ILE B 1 41 ? 3.627 -12.656 4.215 1 98.25 41 ILE B CA 1
ATOM 1817 C C . ILE B 1 41 ? 2.916 -11.844 5.297 1 98.25 41 ILE B C 1
ATOM 1819 O O . ILE B 1 41 ? 3.09 -10.625 5.387 1 98.25 41 ILE B O 1
ATOM 1823 N N . GLY B 1 42 ? 2.133 -12.484 6.074 1 97.44 42 GLY B N 1
ATOM 1824 C CA . GLY B 1 42 ? 1.385 -11.828 7.133 1 97.44 42 GLY B CA 1
ATOM 1825 C C . GLY B 1 42 ? 2.242 -11.461 8.328 1 97.44 42 GLY B C 1
ATOM 1826 O O . GLY B 1 42 ? 1.872 -10.594 9.125 1 97.44 42 GLY B O 1
ATOM 1827 N N . ASN B 1 43 ? 3.375 -12.102 8.461 1 96.38 43 ASN B N 1
ATOM 1828 C CA . ASN B 1 43 ? 4.227 -11.883 9.617 1 96.38 43 ASN B CA 1
ATOM 1829 C C . ASN B 1 43 ? 5.352 -10.898 9.305 1 96.38 43 ASN B C 1
ATOM 1831 O O . ASN B 1 43 ? 6.215 -10.648 10.148 1 96.38 43 ASN B O 1
ATOM 1835 N N . LEU B 1 44 ? 5.379 -10.398 8.141 1 98.25 44 LEU B N 1
ATOM 1836 C CA . LEU B 1 44 ? 6.383 -9.391 7.812 1 98.25 44 LEU B CA 1
ATOM 1837 C C . LEU B 1 44 ? 6.156 -8.109 8.609 1 98.25 44 LEU B C 1
ATOM 1839 O O . LEU B 1 44 ? 5.039 -7.59 8.648 1 98.25 44 LEU B O 1
ATOM 1843 N N . PRO B 1 45 ? 7.191 -7.633 9.281 1 97.81 45 PRO B N 1
ATOM 1844 C CA . PRO B 1 45 ? 7.027 -6.281 9.828 1 97.81 45 PRO B CA 1
ATOM 1845 C C . PRO B 1 45 ? 6.828 -5.227 8.742 1 97.81 45 PRO B C 1
ATOM 1847 O O . PRO B 1 45 ? 7.215 -5.438 7.59 1 97.81 45 PRO B O 1
ATOM 1850 N N . LEU B 1 46 ? 6.145 -4.145 9.102 1 98.06 46 LEU B N 1
ATOM 1851 C CA . LEU B 1 46 ? 6.105 -3.021 8.172 1 98.06 46 LEU B CA 1
ATOM 1852 C C . LEU B 1 46 ? 7.516 -2.578 7.797 1 98.06 46 LEU B C 1
ATOM 1854 O O . LEU B 1 46 ? 8.398 -2.51 8.656 1 98.06 46 LEU B O 1
ATOM 1858 N N . ILE B 1 47 ? 7.688 -2.312 6.543 1 98.06 47 ILE B N 1
ATOM 1859 C CA . ILE B 1 47 ? 9.008 -1.984 6.008 1 98.06 47 ILE B CA 1
ATOM 1860 C C . ILE B 1 47 ? 9.609 -0.823 6.793 1 98.06 47 ILE B C 1
ATOM 1862 O O . ILE B 1 47 ? 8.938 0.182 7.043 1 98.06 47 ILE B O 1
ATOM 1866 N N . ASN B 1 48 ? 10.812 -0.958 7.215 1 98.06 48 ASN B N 1
ATOM 1867 C CA . ASN B 1 48 ? 11.602 -0.026 8.008 1 98.06 48 ASN B CA 1
ATOM 1868 C C . ASN B 1 48 ? 13.102 -0.19 7.734 1 98.06 48 ASN B C 1
ATOM 1870 O O . ASN B 1 48 ? 13.688 -1.213 8.086 1 98.06 48 ASN B O 1
ATOM 1874 N N . GLU B 1 49 ? 13.672 0.792 7.164 1 96.81 49 GLU B N 1
ATOM 1875 C CA . GLU B 1 49 ? 15.07 0.731 6.758 1 96.81 49 GLU B CA 1
ATOM 1876 C C . GLU B 1 49 ? 15.984 0.445 7.949 1 96.81 49 GLU B C 1
ATOM 1878 O O . GLU B 1 49 ? 17.062 -0.126 7.789 1 96.81 49 GLU B O 1
ATOM 1883 N N . ASP B 1 50 ? 15.578 0.807 9.141 1 97.88 50 ASP B N 1
ATOM 1884 C CA . ASP B 1 50 ? 16.391 0.589 10.336 1 97.88 50 ASP B CA 1
ATOM 1885 C C . ASP B 1 50 ? 16.578 -0.902 10.609 1 97.88 50 ASP B C 1
ATOM 1887 O O . ASP B 1 50 ? 17.469 -1.294 11.359 1 97.88 50 ASP B O 1
ATOM 1891 N N . LEU B 1 51 ? 15.734 -1.713 10.008 1 97.75 51 LEU B N 1
ATOM 1892 C CA . LEU B 1 51 ? 15.789 -3.15 10.258 1 97.75 51 LEU B CA 1
ATOM 1893 C C . LEU B 1 51 ? 16.719 -3.838 9.258 1 97.75 51 LEU B C 1
ATOM 1895 O O . LEU B 1 51 ? 16.969 -5.039 9.367 1 97.75 51 LEU B O 1
ATOM 1899 N N . GLU B 1 52 ? 17.266 -3.137 8.312 1 96.88 52 GLU B N 1
ATOM 1900 C CA . GLU B 1 52 ? 17.984 -3.744 7.199 1 96.88 52 GLU B CA 1
ATOM 1901 C C . GLU B 1 52 ? 19.344 -4.266 7.648 1 96.88 52 GLU B C 1
ATOM 1903 O O . GLU B 1 52 ? 19.891 -5.195 7.047 1 96.88 52 GLU B O 1
ATOM 1908 N N . ALA B 1 53 ? 19.906 -3.619 8.648 1 95.5 53 ALA B N 1
ATOM 1909 C CA . ALA B 1 53 ? 21.219 -4.047 9.141 1 95.5 53 ALA B CA 1
ATOM 1910 C C . ALA B 1 53 ? 21.141 -5.441 9.758 1 95.5 53 ALA B C 1
ATOM 1912 O O . ALA B 1 53 ? 22.109 -6.207 9.703 1 95.5 53 ALA B O 1
ATOM 1913 N N . ASP B 1 54 ? 20.094 -5.781 10.344 1 97.06 54 ASP B N 1
ATOM 1914 C CA . ASP B 1 54 ? 19.75 -7.09 10.891 1 97.06 54 ASP B CA 1
ATOM 1915 C C . ASP B 1 54 ? 18.312 -7.48 10.547 1 97.06 54 ASP B C 1
ATOM 1917 O O . ASP B 1 54 ? 17.406 -7.277 11.352 1 97.06 54 ASP B O 1
ATOM 1921 N N . LEU B 1 55 ? 18.188 -8.102 9.422 1 97.56 55 LEU B N 1
ATOM 1922 C CA . LEU B 1 55 ? 16.859 -8.391 8.883 1 97.56 55 LEU B CA 1
ATOM 1923 C C . LEU B 1 55 ? 16.094 -9.344 9.789 1 97.56 55 LEU B C 1
ATOM 1925 O O . LEU B 1 55 ? 16.656 -10.344 10.258 1 97.56 55 LEU B O 1
ATOM 1929 N N . PRO B 1 56 ? 14.891 -9.031 10.039 1 97.94 56 PRO B N 1
ATOM 1930 C CA . PRO B 1 56 ? 14.055 -9.984 10.773 1 97.94 56 PRO B CA 1
ATOM 1931 C C . PRO B 1 56 ? 13.953 -11.344 10.078 1 97.94 56 PRO B C 1
ATOM 1933 O O . PRO B 1 56 ? 14.047 -11.422 8.852 1 97.94 56 PRO B O 1
ATOM 1936 N N . GLN B 1 57 ? 13.711 -12.375 10.82 1 98.5 57 GLN B N 1
ATOM 1937 C CA . GLN B 1 57 ? 13.656 -13.727 10.281 1 98.5 57 GLN B CA 1
ATOM 1938 C C . GLN B 1 57 ? 12.586 -13.844 9.195 1 98.5 57 GLN B C 1
ATOM 1940 O O . GLN B 1 57 ? 12.805 -14.484 8.164 1 98.5 57 GLN B O 1
ATOM 1945 N N . ALA B 1 58 ? 11.453 -13.211 9.438 1 98.5 58 ALA B N 1
ATOM 1946 C CA . ALA B 1 58 ? 10.375 -13.266 8.461 1 98.5 58 ALA B CA 1
ATOM 1947 C C . ALA B 1 58 ? 10.82 -12.711 7.109 1 98.5 58 ALA B C 1
ATOM 1949 O O . ALA B 1 58 ? 10.406 -13.203 6.059 1 98.5 58 ALA B O 1
ATOM 1950 N N . VAL B 1 59 ? 11.648 -11.664 7.117 1 98.56 59 VAL B N 1
ATOM 1951 C CA . VAL B 1 59 ? 12.148 -11.062 5.887 1 98.56 59 VAL B CA 1
ATOM 1952 C C . VAL B 1 59 ? 13.156 -12 5.227 1 98.56 59 VAL B C 1
ATOM 1954 O O . VAL B 1 59 ? 13.141 -12.18 4.008 1 98.56 59 VAL B O 1
ATOM 1957 N N . LYS B 1 60 ? 14.008 -12.602 6.031 1 98.5 60 LYS B N 1
ATOM 1958 C CA . LYS B 1 60 ? 14.938 -13.586 5.496 1 98.5 60 LYS B CA 1
ATOM 1959 C C . LYS B 1 60 ? 14.195 -14.742 4.836 1 98.5 60 LYS B C 1
ATOM 1961 O O . LYS B 1 60 ? 14.602 -15.219 3.77 1 98.5 60 LYS B O 1
ATOM 1966 N N . ASP B 1 61 ? 13.164 -15.188 5.48 1 98.62 61 ASP B N 1
ATOM 1967 C CA . ASP B 1 61 ? 12.359 -16.266 4.914 1 98.62 61 ASP B CA 1
ATOM 1968 C C . ASP B 1 61 ? 11.75 -15.844 3.572 1 98.62 61 ASP B C 1
ATOM 1970 O O . ASP B 1 61 ? 11.734 -16.641 2.625 1 98.62 61 ASP B O 1
ATOM 1974 N N . LEU B 1 62 ? 11.25 -14.672 3.5 1 98.75 62 LEU B N 1
ATOM 1975 C CA . LEU B 1 62 ? 10.742 -14.141 2.24 1 98.75 62 LEU B CA 1
ATOM 1976 C C . LEU B 1 62 ? 11.836 -14.133 1.175 1 98.75 62 LEU B C 1
ATOM 1978 O O . LEU B 1 62 ? 11.617 -14.617 0.06 1 98.75 62 LEU B O 1
ATOM 1982 N N . HIS B 1 63 ? 12.984 -13.625 1.547 1 98.69 63 HIS B N 1
ATOM 1983 C CA . HIS B 1 63 ? 14.102 -13.562 0.612 1 98.69 63 HIS B CA 1
ATOM 1984 C C . HIS B 1 63 ? 14.453 -14.953 0.086 1 98.69 63 HIS B C 1
ATOM 1986 O O . HIS B 1 63 ? 14.664 -15.125 -1.115 1 98.69 63 HIS B O 1
ATOM 1992 N N . ASN B 1 64 ? 14.5 -15.891 0.963 1 98.62 64 ASN B N 1
ATOM 1993 C CA . ASN B 1 64 ? 14.797 -17.266 0.562 1 98.62 64 ASN B CA 1
ATOM 1994 C C . ASN B 1 64 ? 13.75 -17.812 -0.407 1 98.62 64 ASN B C 1
ATOM 1996 O O . ASN B 1 64 ? 14.094 -18.453 -1.399 1 98.62 64 ASN B O 1
ATOM 2000 N N . SER B 1 65 ? 12.531 -17.531 -0.097 1 98.44 65 SER B N 1
ATOM 2001 C CA . SER B 1 65 ? 11.469 -17.984 -0.986 1 98.44 65 SER B CA 1
ATOM 2002 C C . SER B 1 65 ? 11.617 -17.375 -2.377 1 98.44 65 SER B C 1
ATOM 2004 O O . SER B 1 65 ? 11.383 -18.047 -3.383 1 98.44 65 SER B O 1
ATOM 2006 N N . ILE B 1 66 ? 11.977 -16.109 -2.459 1 98.69 66 ILE B N 1
ATOM 2007 C CA . ILE B 1 66 ? 12.148 -15.43 -3.736 1 98.69 66 ILE B CA 1
ATOM 2008 C C . ILE B 1 66 ? 13.312 -16.062 -4.504 1 98.69 66 ILE B C 1
ATOM 2010 O O . ILE B 1 66 ? 13.188 -16.359 -5.691 1 98.69 66 ILE B O 1
ATOM 2014 N N . LYS B 1 67 ? 14.375 -16.312 -3.805 1 98.19 67 LYS B N 1
ATOM 2015 C CA . LYS B 1 67 ? 15.562 -16.875 -4.438 1 98.19 67 LYS B CA 1
ATOM 2016 C C . LYS B 1 67 ? 15.289 -18.266 -5.004 1 98.19 67 LYS B C 1
ATOM 2018 O O . LYS B 1 67 ? 15.836 -18.641 -6.043 1 98.19 67 LYS B O 1
ATOM 2023 N N . GLU B 1 68 ? 14.43 -18.969 -4.398 1 97.5 68 GLU B N 1
ATOM 2024 C CA . GLU B 1 68 ? 14.195 -20.375 -4.746 1 97.5 68 GLU B CA 1
ATOM 2025 C C . GLU B 1 68 ? 13.102 -20.5 -5.805 1 97.5 68 GLU B C 1
ATOM 2027 O O . GLU B 1 68 ? 12.852 -21.594 -6.309 1 97.5 68 GLU B O 1
ATOM 2032 N N . SER B 1 69 ? 12.492 -19.438 -6.152 1 98.19 69 SER B N 1
ATOM 2033 C CA . SER B 1 69 ? 11.336 -19.484 -7.043 1 98.19 69 SER B CA 1
ATOM 2034 C C . SER B 1 69 ? 11.719 -19.094 -8.469 1 98.19 69 SER B C 1
ATOM 2036 O O . SER B 1 69 ? 12.617 -18.266 -8.664 1 98.19 69 SER B O 1
ATOM 2038 N N . ASP B 1 70 ? 10.953 -19.672 -9.406 1 97.56 70 ASP B N 1
ATOM 2039 C CA . ASP B 1 70 ? 11.133 -19.344 -10.82 1 97.56 70 ASP B CA 1
ATOM 2040 C C . ASP B 1 70 ? 10.227 -18.188 -11.234 1 97.56 70 ASP B C 1
ATOM 2042 O O . ASP B 1 70 ? 10.523 -17.469 -12.195 1 97.56 70 ASP B O 1
ATOM 2046 N N . ALA B 1 71 ? 9.117 -18.031 -10.562 1 98.56 71 ALA B N 1
ATOM 2047 C CA . ALA B 1 71 ? 8.102 -17.031 -10.891 1 98.56 71 ALA B CA 1
ATOM 2048 C C . ALA B 1 71 ? 7.219 -16.734 -9.688 1 98.56 71 ALA B C 1
ATOM 2050 O O . ALA B 1 71 ? 7.352 -17.359 -8.633 1 98.56 71 ALA B O 1
ATOM 2051 N N . PHE B 1 72 ? 6.355 -15.734 -9.93 1 98.88 72 PHE B N 1
ATOM 2052 C CA . PHE B 1 72 ? 5.574 -15.273 -8.781 1 98.88 72 PHE B CA 1
ATOM 2053 C C . PHE B 1 72 ? 4.141 -14.969 -9.195 1 98.88 72 PHE B C 1
ATOM 2055 O O . PHE B 1 72 ? 3.891 -14.523 -10.32 1 98.88 72 PHE B O 1
ATOM 2062 N N . ILE B 1 73 ? 3.23 -15.234 -8.32 1 98.88 73 ILE B N 1
ATOM 2063 C CA . ILE B 1 73 ? 1.856 -14.758 -8.406 1 98.88 73 ILE B CA 1
ATOM 2064 C C . ILE B 1 73 ? 1.564 -13.812 -7.242 1 98.88 73 ILE B C 1
ATOM 2066 O O . ILE B 1 73 ? 1.684 -14.203 -6.078 1 98.88 73 ILE B O 1
ATOM 2070 N N . PHE B 1 74 ? 1.261 -12.625 -7.543 1 98.81 74 PHE B N 1
ATOM 2071 C CA . PHE B 1 74 ? 0.787 -11.648 -6.566 1 98.81 74 PHE B CA 1
ATOM 2072 C C . PHE B 1 74 ? -0.729 -11.508 -6.633 1 98.81 74 PHE B C 1
ATOM 2074 O O . PHE B 1 74 ? -1.264 -10.945 -7.59 1 98.81 74 PHE B O 1
ATOM 2081 N N . ALA B 1 75 ? -1.385 -12.062 -5.656 1 98.44 75 ALA B N 1
ATOM 2082 C CA . ALA B 1 75 ? -2.838 -11.945 -5.57 1 98.44 75 ALA B CA 1
ATOM 2083 C C . ALA B 1 75 ? -3.246 -10.867 -4.57 1 98.44 75 ALA B C 1
ATOM 2085 O O . ALA B 1 75 ? -2.836 -10.906 -3.406 1 98.44 75 ALA B O 1
ATOM 2086 N N . THR B 1 76 ? -4.047 -9.93 -5.027 1 98 76 THR B N 1
ATOM 2087 C CA . THR B 1 76 ? -4.398 -8.828 -4.141 1 98 76 THR B CA 1
ATOM 2088 C C . THR B 1 76 ? -5.914 -8.641 -4.086 1 98 76 THR B C 1
ATOM 2090 O O . THR B 1 76 ? -6.594 -8.75 -5.109 1 98 76 THR B O 1
ATOM 2093 N N . PRO B 1 77 ? -6.449 -8.453 -2.887 1 96.62 77 PRO B N 1
ATOM 2094 C CA . PRO B 1 77 ? -7.785 -7.852 -2.82 1 96.62 77 PRO B CA 1
ATOM 2095 C C . PRO B 1 77 ? -7.789 -6.383 -3.242 1 96.62 77 PRO B C 1
ATOM 2097 O O . PRO B 1 77 ? -6.734 -5.812 -3.523 1 96.62 77 PRO B O 1
ATOM 2100 N N . GLU B 1 78 ? -8.992 -5.895 -3.428 1 95.38 78 GLU B N 1
ATOM 2101 C CA . GLU B 1 78 ? -9.102 -4.449 -3.605 1 95.38 78 GLU B CA 1
ATOM 2102 C C . GLU B 1 78 ? -9.539 -3.77 -2.311 1 95.38 78 GLU B C 1
ATOM 2104 O O . GLU B 1 78 ? -10.711 -3.846 -1.926 1 95.38 78 GLU B O 1
ATOM 2109 N N . TYR B 1 79 ? -8.594 -3.121 -1.637 1 95.56 79 TYR B N 1
ATOM 2110 C CA . TYR B 1 79 ? -8.875 -2.283 -0.476 1 95.56 79 TYR B CA 1
ATOM 2111 C C . TYR B 1 79 ? -8.867 -0.807 -0.854 1 95.56 79 TYR B C 1
ATOM 2113 O O . TYR B 1 79 ? -7.84 -0.272 -1.274 1 95.56 79 TYR B O 1
ATOM 2121 N N . ASN B 1 80 ? -10.102 -0.249 -0.78 1 95.75 80 ASN B N 1
ATOM 2122 C CA . ASN B 1 80 ? -10.258 1.176 -1.053 1 95.75 80 ASN B CA 1
ATOM 2123 C C . ASN B 1 80 ? -9.672 1.557 -2.408 1 95.75 80 ASN B C 1
ATOM 2125 O O . ASN B 1 80 ? -8.898 2.506 -2.508 1 95.75 80 ASN B O 1
ATOM 2129 N N . ARG B 1 81 ? -9.922 0.758 -3.393 1 94.75 81 ARG B N 1
ATOM 2130 C CA . ARG B 1 81 ? -9.648 0.97 -4.812 1 94.75 81 ARG B CA 1
ATOM 2131 C C . ARG B 1 81 ? -8.156 0.861 -5.102 1 94.75 81 ARG B C 1
ATOM 2133 O O . ARG B 1 81 ? -7.672 1.396 -6.102 1 94.75 81 ARG B O 1
ATOM 2140 N N . SER B 1 82 ? -7.48 0.191 -4.324 1 96.94 82 SER B N 1
ATOM 2141 C CA . SER B 1 82 ? -6.062 -0.082 -4.551 1 96.94 82 SER B CA 1
ATOM 2142 C C . SER B 1 82 ? -5.648 -1.407 -3.918 1 96.94 82 SER B C 1
ATOM 2144 O O . SER B 1 82 ? -6.492 -2.148 -3.408 1 96.94 82 SER B O 1
ATOM 2146 N N . TYR B 1 83 ? -4.375 -1.75 -4.043 1 97.81 83 TYR B N 1
ATOM 2147 C CA . TYR B 1 83 ? -3.832 -2.996 -3.514 1 97.81 83 TYR B CA 1
ATOM 2148 C C . TYR B 1 83 ? -3.715 -2.939 -1.996 1 97.81 83 TYR B C 1
ATOM 2150 O O . TYR B 1 83 ? -3.832 -1.867 -1.397 1 97.81 83 TYR B O 1
ATOM 2158 N N . SER B 1 84 ? -3.65 -4.105 -1.408 1 98.19 84 SER B N 1
ATOM 2159 C CA . SER B 1 84 ? -3.533 -4.168 0.045 1 98.19 84 SER B CA 1
ATOM 2160 C C . SER B 1 84 ? -2.141 -3.75 0.507 1 98.19 84 SER B C 1
ATOM 2162 O O . SER B 1 84 ? -1.154 -3.973 -0.198 1 98.19 84 SER B O 1
ATOM 2164 N N . PRO B 1 85 ? -2.01 -3.148 1.696 1 98.56 85 PRO B N 1
ATOM 2165 C CA . PRO B 1 85 ? -0.677 -2.844 2.219 1 98.56 85 PRO B CA 1
ATOM 2166 C C . PRO B 1 85 ? 0.166 -4.098 2.451 1 98.56 85 PRO B C 1
ATOM 2168 O O . PRO B 1 85 ? 1.397 -4.027 2.443 1 98.56 85 PRO B O 1
ATOM 2171 N N . VAL B 1 86 ? -0.468 -5.258 2.604 1 98.56 86 VAL B N 1
ATOM 2172 C CA . VAL B 1 86 ? 0.215 -6.52 2.854 1 98.56 86 VAL B CA 1
ATOM 2173 C C . VAL B 1 86 ? 1.08 -6.887 1.65 1 98.56 86 VAL B C 1
ATOM 2175 O O . VAL B 1 86 ? 2.273 -7.16 1.796 1 98.56 86 VAL B O 1
ATOM 2178 N N . ILE B 1 87 ? 0.462 -6.84 0.482 1 98.44 87 ILE B N 1
ATOM 2179 C CA . ILE B 1 87 ? 1.175 -7.238 -0.726 1 98.44 87 ILE B CA 1
ATOM 2180 C C . ILE B 1 87 ? 2.262 -6.215 -1.048 1 98.44 87 ILE B C 1
ATOM 2182 O O . ILE B 1 87 ? 3.367 -6.578 -1.455 1 98.44 87 ILE B O 1
ATOM 2186 N N . LYS B 1 88 ? 1.957 -4.926 -0.877 1 98.69 88 LYS B N 1
ATOM 2187 C CA . LYS B 1 88 ? 2.947 -3.879 -1.115 1 98.69 88 LYS B CA 1
ATOM 2188 C C . LYS B 1 88 ? 4.141 -4.027 -0.176 1 98.69 88 LYS B C 1
ATOM 2190 O O . LYS B 1 88 ? 5.289 -3.83 -0.584 1 98.69 88 LYS B O 1
ATOM 2195 N N . ASN B 1 89 ? 3.881 -4.344 1.077 1 98.81 89 ASN B N 1
ATOM 2196 C CA . ASN B 1 89 ? 4.93 -4.539 2.072 1 98.81 89 ASN B CA 1
ATOM 2197 C C . ASN B 1 89 ? 5.887 -5.656 1.665 1 98.81 89 ASN B C 1
ATOM 2199 O O . ASN B 1 89 ? 7.105 -5.516 1.799 1 98.81 89 ASN B O 1
ATOM 2203 N N . ALA B 1 90 ? 5.336 -6.719 1.16 1 98.81 90 ALA B N 1
ATOM 2204 C CA . ALA B 1 90 ? 6.148 -7.844 0.699 1 98.81 90 ALA B CA 1
ATOM 2205 C C . ALA B 1 90 ? 7.031 -7.434 -0.477 1 98.81 90 ALA B C 1
ATOM 2207 O O . ALA B 1 90 ? 8.227 -7.746 -0.502 1 98.81 90 ALA B O 1
ATOM 2208 N N . ILE B 1 91 ? 6.434 -6.758 -1.451 1 98.75 91 ILE B N 1
ATOM 2209 C CA . ILE B 1 91 ? 7.184 -6.332 -2.627 1 98.75 91 ILE B CA 1
ATOM 2210 C C . ILE B 1 91 ? 8.305 -5.383 -2.209 1 98.75 91 ILE B C 1
ATOM 2212 O O . ILE B 1 91 ? 9.438 -5.496 -2.693 1 98.75 91 ILE B O 1
ATOM 2216 N N . ASP B 1 92 ? 8 -4.488 -1.323 1 98.62 92 ASP B N 1
ATOM 2217 C CA . ASP B 1 92 ? 9.008 -3.537 -0.877 1 98.62 92 ASP B CA 1
ATOM 2218 C C . ASP B 1 92 ? 10.164 -4.25 -0.176 1 98.62 92 ASP B C 1
ATOM 2220 O O . ASP B 1 92 ? 11.336 -3.963 -0.443 1 98.62 92 ASP B O 1
ATOM 2224 N N . TRP B 1 93 ? 9.867 -5.176 0.708 1 98.75 93 TRP B N 1
ATOM 2225 C CA . TRP B 1 93 ? 10.914 -5.91 1.411 1 98.75 93 TRP B CA 1
ATOM 2226 C C . TRP B 1 93 ? 11.758 -6.715 0.434 1 98.75 93 TRP B C 1
ATOM 2228 O O . TRP B 1 93 ? 12.969 -6.852 0.62 1 98.75 93 TRP B O 1
ATOM 2238 N N . GLY B 1 94 ? 11.133 -7.281 -0.57 1 98.69 94 GLY B N 1
ATOM 2239 C CA . GLY B 1 94 ? 11.867 -8.07 -1.553 1 98.69 94 GLY B CA 1
ATOM 2240 C C . GLY B 1 94 ? 12.867 -7.25 -2.35 1 98.69 94 GLY B C 1
ATOM 2241 O O . GLY B 1 94 ? 13.766 -7.809 -2.979 1 98.69 94 GLY B O 1
ATOM 2242 N N . SER B 1 95 ? 12.664 -5.984 -2.367 1 98.25 95 SER B N 1
ATOM 2243 C CA . SER B 1 95 ? 13.539 -5.086 -3.113 1 98.25 95 SER B CA 1
ATOM 2244 C C . SER B 1 95 ? 14.648 -4.527 -2.227 1 98.25 95 SER B C 1
ATOM 2246 O O . SER B 1 95 ? 15.469 -3.729 -2.678 1 98.25 95 SER B O 1
ATOM 2248 N N . ARG B 1 96 ? 14.68 -4.926 -0.943 1 97.19 96 ARG B N 1
ATOM 2249 C CA . ARG B 1 96 ? 15.633 -4.398 0.035 1 97.19 96 ARG B CA 1
ATOM 2250 C C . ARG B 1 96 ? 16.641 -5.465 0.448 1 97.19 96 ARG B C 1
ATOM 2252 O O . ARG B 1 96 ? 16.375 -6.66 0.32 1 97.19 96 ARG B O 1
ATOM 2259 N N . PRO B 1 97 ? 17.828 -5.082 1.066 1 95.5 97 PRO B N 1
ATOM 2260 C CA . PRO B 1 97 ? 18.344 -3.717 1.224 1 95.5 97 PRO B CA 1
ATOM 2261 C C . PRO B 1 97 ? 18.609 -3.033 -0.113 1 95.5 97 PRO B C 1
ATOM 2263 O O . PRO B 1 97 ? 18.578 -3.682 -1.161 1 95.5 97 PRO B O 1
ATOM 2266 N N . GLN B 1 98 ? 18.734 -1.721 -0.014 1 87.5 98 GLN B N 1
ATOM 2267 C CA . GLN B 1 98 ? 18.984 -0.976 -1.242 1 87.5 98 GLN B CA 1
ATOM 2268 C C . GLN B 1 98 ? 20.125 -1.604 -2.041 1 87.5 98 GLN B C 1
ATOM 2270 O O . GLN B 1 98 ? 21.156 -1.974 -1.474 1 87.5 98 GLN B O 1
ATOM 2275 N N . GLY B 1 99 ? 19.828 -1.794 -3.342 1 89.62 99 GLY B N 1
ATOM 2276 C CA . GLY B 1 99 ? 20.844 -2.396 -4.195 1 89.62 99 GLY B CA 1
ATOM 2277 C C . GLY B 1 99 ? 20.688 -3.9 -4.328 1 89.62 99 GLY B C 1
ATOM 2278 O O . GLY B 1 99 ? 21.359 -4.527 -5.148 1 89.62 99 GLY B O 1
ATOM 2279 N N . ASN B 1 100 ? 19.844 -4.516 -3.531 1 93.06 100 ASN B N 1
ATOM 2280 C CA . ASN B 1 100 ? 19.609 -5.957 -3.562 1 93.06 100 ASN B CA 1
ATOM 2281 C C . ASN B 1 100 ? 18.172 -6.281 -3.914 1 93.06 100 ASN B C 1
ATOM 2283 O O . ASN B 1 100 ? 17.469 -6.922 -3.133 1 93.06 100 ASN B O 1
ATOM 2287 N N . ASN B 1 101 ? 17.734 -5.902 -5.027 1 97.88 101 ASN B N 1
ATOM 2288 C CA . ASN B 1 101 ? 16.391 -6.188 -5.523 1 97.88 101 ASN B CA 1
ATOM 2289 C C . ASN B 1 101 ? 16.266 -7.633 -6.004 1 97.88 101 ASN B C 1
ATOM 2291 O O . ASN B 1 101 ? 16.75 -7.973 -7.09 1 97.88 101 ASN B O 1
ATOM 2295 N N . LEU B 1 102 ? 15.586 -8.438 -5.281 1 98.56 102 LEU B N 1
ATOM 2296 C CA . LEU B 1 102 ? 15.516 -9.867 -5.566 1 98.56 102 LEU B CA 1
ATOM 2297 C C . LEU B 1 102 ? 14.484 -10.156 -6.645 1 98.56 102 LEU B C 1
ATOM 2299 O O . LEU B 1 102 ? 14.445 -11.266 -7.191 1 98.56 102 LEU B O 1
ATOM 2303 N N . TRP B 1 103 ? 13.68 -9.172 -7.004 1 98.56 103 TRP B N 1
ATOM 2304 C CA . TRP B 1 103 ? 12.633 -9.344 -8 1 98.56 103 TRP B CA 1
ATOM 2305 C C . TRP B 1 103 ? 13.203 -9.25 -9.414 1 98.56 103 TRP B C 1
ATOM 2307 O O . TRP B 1 103 ? 12.547 -9.641 -10.383 1 98.56 103 TRP B O 1
ATOM 2317 N N . ASN B 1 104 ? 14.375 -8.859 -9.562 1 97.62 104 ASN B N 1
ATOM 2318 C CA . ASN B 1 104 ? 14.969 -8.414 -10.82 1 97.62 104 ASN B CA 1
ATOM 2319 C C . ASN B 1 104 ? 14.805 -9.461 -11.922 1 97.62 104 ASN B C 1
ATOM 2321 O O . ASN B 1 104 ? 15.352 -10.555 -11.828 1 97.62 104 ASN B O 1
ATOM 2325 N N . GLU B 1 105 ? 13.914 -9.109 -12.93 1 96.06 105 GLU B N 1
ATOM 2326 C CA . GLU B 1 105 ? 13.742 -9.812 -14.203 1 96.06 105 GLU B CA 1
ATOM 2327 C C . GLU B 1 105 ? 12.992 -11.125 -14.016 1 96.06 105 GLU B C 1
ATOM 2329 O O . GLU B 1 105 ? 13.016 -11.984 -14.898 1 96.06 105 GLU B O 1
ATOM 2334 N N . LYS B 1 106 ? 12.367 -11.297 -12.953 1 97.38 106 LYS B N 1
ATOM 2335 C CA . LYS B 1 106 ? 11.625 -12.531 -12.711 1 97.38 106 LYS B CA 1
ATOM 2336 C C . LYS B 1 106 ? 10.203 -12.438 -13.25 1 97.38 106 LYS B C 1
ATOM 2338 O O . LYS B 1 106 ? 9.547 -11.398 -13.125 1 97.38 106 LYS B O 1
ATOM 2343 N N . PRO B 1 107 ? 9.742 -13.508 -13.922 1 98.38 107 PRO B N 1
ATOM 2344 C CA . PRO B 1 107 ? 8.359 -13.484 -14.406 1 98.38 107 PRO B CA 1
ATOM 2345 C C . PRO B 1 107 ? 7.336 -13.469 -13.266 1 98.38 107 PRO B C 1
ATOM 2347 O O . PRO B 1 107 ? 7.562 -14.086 -12.219 1 98.38 107 PRO B O 1
ATOM 2350 N N . ALA B 1 108 ? 6.258 -12.75 -13.508 1 98.69 108 ALA B N 1
ATOM 2351 C CA . ALA B 1 108 ? 5.23 -12.633 -12.477 1 98.69 108 ALA B CA 1
ATOM 2352 C C . ALA B 1 108 ? 3.848 -12.453 -13.102 1 98.69 108 ALA B C 1
ATOM 2354 O O . ALA B 1 108 ? 3.725 -12.148 -14.289 1 98.69 108 ALA B O 1
ATOM 2355 N N . ALA B 1 109 ? 2.908 -12.766 -12.344 1 98.62 109 ALA B N 1
ATOM 2356 C CA . ALA B 1 109 ? 1.516 -12.422 -12.625 1 98.62 109 ALA B CA 1
ATOM 2357 C C . ALA B 1 109 ? 0.887 -11.672 -11.461 1 98.62 109 ALA B C 1
ATOM 2359 O O . ALA B 1 109 ? 1.247 -11.898 -10.297 1 98.62 109 ALA B O 1
ATOM 2360 N N . VAL B 1 110 ? 0.006 -10.805 -11.766 1 98.38 110 VAL B N 1
ATOM 2361 C CA . VAL B 1 110 ? -0.8 -10.109 -10.766 1 98.38 110 VAL B CA 1
ATOM 2362 C C . VAL B 1 110 ? -2.281 -10.383 -11.016 1 98.38 110 VAL B C 1
ATOM 2364 O O . VAL B 1 110 ? -2.76 -10.266 -12.141 1 98.38 110 VAL B O 1
ATOM 2367 N N . ILE B 1 111 ? -2.941 -10.828 -9.977 1 97.56 111 ILE B N 1
ATOM 2368 C CA . ILE B 1 111 ? -4.355 -11.164 -10.109 1 97.56 111 ILE B CA 1
ATOM 2369 C C . ILE B 1 111 ? -5.156 -10.461 -9.008 1 97.56 111 ILE B C 1
ATOM 2371 O O . ILE B 1 111 ? -4.664 -10.289 -7.895 1 97.56 111 ILE B O 1
ATOM 2375 N N . GLY B 1 112 ? -6.348 -10.055 -9.352 1 96.56 112 GLY B N 1
ATOM 2376 C CA . GLY B 1 112 ? -7.242 -9.375 -8.43 1 96.56 112 GLY B CA 1
ATOM 2377 C C . GLY B 1 112 ? -8.484 -10.18 -8.102 1 96.56 112 GLY B C 1
ATOM 2378 O O . GLY B 1 112 ? -8.922 -11.016 -8.898 1 96.56 112 GLY B O 1
ATOM 2379 N N . CYS B 1 113 ? -8.969 -9.938 -6.957 1 94.5 113 CYS B N 1
ATOM 2380 C CA . CYS B 1 113 ? -10.164 -10.633 -6.496 1 94.5 113 CYS B CA 1
ATOM 2381 C C . CYS B 1 113 ? -11.016 -9.727 -5.613 1 94.5 113 CYS B C 1
ATOM 2383 O O . CYS B 1 113 ? -10.484 -8.977 -4.793 1 94.5 113 CYS B O 1
ATOM 2385 N N . SER B 1 114 ? -12.281 -9.758 -5.855 1 92.44 114 SER B N 1
ATOM 2386 C CA . SER B 1 114 ? -13.227 -9.047 -4.996 1 92.44 114 SER B CA 1
ATOM 2387 C C . SER B 1 114 ? -14.516 -9.844 -4.805 1 92.44 114 SER B C 1
ATOM 2389 O O . SER B 1 114 ? -14.906 -10.617 -5.68 1 92.44 114 SER B O 1
ATOM 2391 N N . PRO B 1 115 ? -15.094 -9.656 -3.654 1 90.06 115 PRO B N 1
ATOM 2392 C CA . PRO B 1 115 ? -16.391 -10.312 -3.48 1 90.06 115 PRO B CA 1
ATOM 2393 C C . PRO B 1 115 ? -17.484 -9.672 -4.316 1 90.06 115 PRO B C 1
ATOM 2395 O O . PRO B 1 115 ? -18.562 -10.266 -4.496 1 90.06 115 PRO B O 1
ATOM 2398 N N . TYR B 1 116 ? -17.188 -8.484 -4.84 1 84.25 116 TYR B N 1
ATOM 2399 C CA . TYR B 1 116 ? -18.203 -7.75 -5.586 1 84.25 116 TYR B CA 1
ATOM 2400 C C . TYR B 1 116 ? -17.844 -7.668 -7.066 1 84.25 116 TYR B C 1
ATOM 2402 O O . TYR B 1 116 ? -17.078 -8.492 -7.57 1 84.25 116 TYR B O 1
ATOM 2410 N N . SER B 1 117 ? -18.375 -6.699 -7.832 1 82.75 117 SER B N 1
ATOM 2411 C CA . SER B 1 117 ? -18.422 -6.742 -9.289 1 82.75 117 SER B CA 1
ATOM 2412 C C . SER B 1 117 ? -17.125 -6.219 -9.906 1 82.75 117 SER B C 1
ATOM 2414 O O . SER B 1 117 ? -16.797 -6.559 -11.039 1 82.75 117 SER B O 1
ATOM 2416 N N . LEU B 1 118 ? -16.234 -5.453 -9.312 1 80.81 118 LEU B N 1
ATOM 2417 C CA . LEU B 1 118 ? -15.125 -4.801 -9.984 1 80.81 118 LEU B CA 1
ATOM 2418 C C . LEU B 1 118 ? -13.93 -5.746 -10.094 1 80.81 118 LEU B C 1
ATOM 2420 O O . LEU B 1 118 ? -13.008 -5.5 -10.875 1 80.81 118 LEU B O 1
ATOM 2424 N N . GLY B 1 119 ? -13.852 -6.809 -9.391 1 86.12 119 GLY B N 1
ATOM 2425 C CA . GLY B 1 119 ? -12.891 -7.895 -9.531 1 86.12 119 GLY B CA 1
ATOM 2426 C C . GLY B 1 119 ? -11.484 -7.5 -9.133 1 86.12 119 GLY B C 1
ATOM 2427 O O . GLY B 1 119 ? -10.539 -8.258 -9.344 1 86.12 119 GLY B O 1
ATOM 2428 N N . GLY B 1 120 ? -11.25 -6.273 -8.758 1 91.69 120 GLY B N 1
ATOM 2429 C CA . GLY B 1 120 ? -9.93 -5.855 -8.32 1 91.69 120 GLY B CA 1
ATOM 2430 C C . GLY B 1 120 ? -9.156 -5.102 -9.383 1 91.69 120 GLY B C 1
ATOM 2431 O O . GLY B 1 120 ? -7.926 -5.059 -9.352 1 91.69 120 GLY B O 1
ATOM 2432 N N . PHE B 1 121 ? -9.852 -4.523 -10.273 1 90.69 121 PHE B N 1
ATOM 2433 C CA . PHE B 1 121 ? -9.227 -3.863 -11.414 1 90.69 121 PHE B CA 1
ATOM 2434 C C . PHE B 1 121 ? -8.312 -2.732 -10.953 1 90.69 121 PHE B C 1
ATOM 2436 O O . PHE B 1 121 ? -7.152 -2.656 -11.367 1 90.69 121 PHE B O 1
ATOM 2443 N N . GLY B 1 122 ? -8.797 -1.82 -10.086 1 91.56 122 GLY B N 1
ATOM 2444 C CA . GLY B 1 122 ? -8 -0.712 -9.586 1 91.56 122 GLY B CA 1
ATOM 2445 C C . GLY B 1 122 ? -6.754 -1.161 -8.844 1 91.56 122 GLY B C 1
ATOM 2446 O O . GLY B 1 122 ? -5.664 -0.624 -9.07 1 91.56 122 GLY B O 1
ATOM 2447 N N . ALA B 1 123 ? -6.875 -2.148 -8.055 1 95.88 123 ALA B N 1
ATOM 2448 C CA . ALA B 1 123 ? -5.77 -2.678 -7.266 1 95.88 123 ALA B CA 1
ATOM 2449 C C . ALA B 1 123 ? -4.688 -3.27 -8.164 1 95.88 123 ALA B C 1
ATOM 2451 O O . ALA B 1 123 ? -3.498 -2.994 -7.977 1 95.88 123 ALA B O 1
ATOM 2452 N N . VAL B 1 124 ? -5.105 -4.004 -9.164 1 96.62 124 VAL B N 1
ATOM 2453 C CA . VAL B 1 124 ? -4.172 -4.691 -10.047 1 96.62 124 VAL B CA 1
ATOM 2454 C C . VAL B 1 124 ? -3.381 -3.664 -10.859 1 96.62 124 VAL B C 1
ATOM 2456 O O . VAL B 1 124 ? -2.16 -3.783 -11 1 96.62 124 VAL B O 1
ATOM 2459 N N . ASN B 1 125 ? -4.039 -2.689 -11.312 1 94.56 125 ASN B N 1
ATOM 2460 C CA . ASN B 1 125 ? -3.354 -1.7 -12.133 1 94.56 125 ASN B CA 1
ATOM 2461 C C . ASN B 1 125 ? -2.342 -0.895 -11.32 1 94.56 125 ASN B C 1
ATOM 2463 O O . ASN B 1 125 ? -1.234 -0.628 -11.789 1 94.56 125 ASN B O 1
ATOM 2467 N N . HIS B 1 126 ? -2.725 -0.466 -10.125 1 96.44 126 HIS B N 1
ATOM 2468 C CA . HIS B 1 126 ? -1.755 0.181 -9.25 1 96.44 126 HIS B CA 1
ATOM 2469 C C . HIS B 1 126 ? -0.552 -0.721 -8.992 1 96.44 126 HIS B C 1
ATOM 2471 O O . HIS B 1 126 ? 0.593 -0.267 -9.055 1 96.44 126 HIS B O 1
ATOM 2477 N N . LEU B 1 127 ? -0.82 -1.968 -8.797 1 97.19 127 LEU B N 1
ATOM 2478 C CA . LEU B 1 127 ? 0.235 -2.896 -8.406 1 97.19 127 LEU B CA 1
ATOM 2479 C C . LEU B 1 127 ? 1.177 -3.17 -9.578 1 97.19 127 LEU B C 1
ATOM 2481 O O . LEU B 1 127 ? 2.379 -3.354 -9.383 1 97.19 127 LEU B O 1
ATOM 2485 N N . ARG B 1 128 ? 0.662 -3.188 -10.766 1 97.12 128 ARG B N 1
ATOM 2486 C CA . ARG B 1 128 ? 1.488 -3.391 -11.953 1 97.12 128 ARG B CA 1
ATOM 2487 C C . ARG B 1 128 ? 2.561 -2.312 -12.062 1 97.12 128 ARG B C 1
ATOM 2489 O O . ARG B 1 128 ? 3.686 -2.588 -12.484 1 97.12 128 ARG B O 1
ATOM 2496 N N . GLN B 1 129 ? 2.248 -1.128 -11.695 1 95.38 129 GLN B N 1
ATOM 2497 C CA . GLN B 1 129 ? 3.232 -0.052 -11.742 1 95.38 129 GLN B CA 1
ATOM 2498 C C . GLN B 1 129 ? 4.371 -0.307 -10.758 1 95.38 129 GLN B C 1
ATOM 2500 O O . GLN B 1 129 ? 5.539 -0.064 -11.078 1 95.38 129 GLN B O 1
ATOM 2505 N N . VAL B 1 130 ? 4.027 -0.714 -9.617 1 97.75 130 VAL B N 1
ATOM 2506 C CA . VAL B 1 130 ? 5.035 -1.047 -8.609 1 97.75 130 VAL B CA 1
ATOM 2507 C C . VAL B 1 130 ? 5.938 -2.162 -9.133 1 97.75 130 VAL B C 1
ATOM 2509 O O . VAL B 1 130 ? 7.164 -2.078 -9.031 1 97.75 130 VAL B O 1
ATOM 2512 N N . MET B 1 131 ? 5.316 -3.182 -9.758 1 97.81 131 MET B N 1
ATOM 2513 C CA . MET B 1 131 ? 6.047 -4.336 -10.281 1 97.81 131 MET B CA 1
ATOM 2514 C C . MET B 1 131 ? 7.051 -3.908 -11.352 1 97.81 131 MET B C 1
ATOM 2516 O O . MET B 1 131 ? 8.172 -4.41 -11.383 1 97.81 131 MET B O 1
ATOM 2520 N N . MET B 1 132 ? 6.594 -3.021 -12.133 1 95.5 132 MET B N 1
ATOM 2521 C CA . MET B 1 132 ? 7.465 -2.535 -13.195 1 95.5 132 MET B CA 1
ATOM 2522 C C . MET B 1 132 ? 8.719 -1.892 -12.617 1 95.5 132 MET B C 1
ATOM 2524 O O . MET B 1 132 ? 9.828 -2.125 -13.117 1 95.5 132 MET B O 1
ATOM 2528 N N . TYR B 1 133 ? 8.609 -1.187 -11.633 1 96.06 133 TYR B N 1
ATOM 2529 C CA . TYR B 1 133 ? 9.758 -0.466 -11.086 1 96.06 133 TYR B CA 1
ATOM 2530 C C . TYR B 1 133 ? 10.766 -1.431 -10.477 1 96.06 133 TYR B C 1
ATOM 2532 O O . TYR B 1 133 ? 11.977 -1.229 -10.602 1 96.06 133 TYR B O 1
ATOM 2540 N N . VAL B 1 134 ? 10.281 -2.447 -9.781 1 97.81 134 VAL B N 1
ATOM 2541 C CA . VAL B 1 134 ? 11.203 -3.385 -9.156 1 97.81 134 VAL B CA 1
ATOM 2542 C C . VAL B 1 134 ? 11.711 -4.383 -10.195 1 97.81 134 VAL B C 1
ATOM 2544 O O . VAL B 1 134 ? 12.352 -5.379 -9.852 1 97.81 134 VAL B O 1
ATOM 2547 N N . ASN B 1 135 ? 11.312 -4.223 -11.422 1 98 135 ASN B N 1
ATOM 2548 C CA . ASN B 1 135 ? 11.805 -4.918 -12.609 1 98 135 ASN B CA 1
ATOM 2549 C C . ASN B 1 135 ? 11.344 -6.375 -12.633 1 98 135 ASN B C 1
ATOM 2551 O O . ASN B 1 135 ? 12.094 -7.262 -13.047 1 98 135 ASN B O 1
ATOM 2555 N N . LEU B 1 136 ? 10.18 -6.562 -12.141 1 98.25 136 LEU B N 1
ATOM 2556 C CA . LEU B 1 136 ? 9.469 -7.797 -12.453 1 98.25 136 LEU B CA 1
ATOM 2557 C C . LEU B 1 136 ? 9.016 -7.805 -13.914 1 98.25 136 LEU B C 1
ATOM 2559 O O . LEU B 1 136 ? 8.922 -6.746 -14.539 1 98.25 136 LEU B O 1
ATOM 2563 N N . ALA B 1 137 ? 8.812 -8.992 -14.43 1 97.38 137 ALA B N 1
ATOM 2564 C CA . ALA B 1 137 ? 8.242 -9.141 -15.766 1 97.38 137 ALA B CA 1
ATOM 2565 C C . ALA B 1 137 ? 6.809 -9.656 -15.688 1 97.38 137 ALA B C 1
ATOM 2567 O O . ALA B 1 137 ? 6.566 -10.852 -15.844 1 97.38 137 ALA B O 1
ATOM 2568 N N . PRO B 1 138 ? 5.875 -8.781 -15.508 1 97.44 138 PRO B N 1
ATOM 2569 C CA . PRO B 1 138 ? 4.488 -9.234 -15.375 1 97.44 138 PRO B CA 1
ATOM 2570 C C . PRO B 1 138 ? 3.889 -9.688 -16.703 1 97.44 138 PRO B C 1
ATOM 2572 O O . PRO B 1 138 ? 4.137 -9.07 -17.734 1 97.44 138 PRO B O 1
ATOM 2575 N N . MET B 1 139 ? 3.227 -10.797 -16.578 1 97.75 139 MET B N 1
ATOM 2576 C CA . MET B 1 139 ? 2.4 -11.18 -17.719 1 97.75 139 MET B CA 1
ATOM 2577 C C . MET B 1 139 ? 1.293 -10.156 -17.953 1 97.75 139 MET B C 1
ATOM 2579 O O . MET B 1 139 ? 0.54 -9.828 -17.047 1 97.75 139 MET B O 1
ATOM 2583 N N . GLN B 1 140 ? 1.125 -9.719 -19.188 1 95.62 140 GLN B N 1
ATOM 2584 C CA . GLN B 1 140 ? 0.19 -8.633 -19.469 1 95.62 140 GLN B CA 1
ATOM 2585 C C . GLN B 1 140 ? -1.196 -9.172 -19.812 1 95.62 140 GLN B C 1
ATOM 2587 O O . GLN B 1 140 ? -2.209 -8.609 -19.391 1 95.62 140 GLN B O 1
ATOM 2592 N N . GLN B 1 141 ? -1.12 -10.203 -20.641 1 96.69 141 GLN B N 1
ATOM 2593 C CA . GLN B 1 141 ? -2.383 -10.805 -21.047 1 96.69 141 GLN B CA 1
ATOM 2594 C C . GLN B 1 141 ? -2.355 -12.32 -20.859 1 96.69 141 GLN B C 1
ATOM 2596 O O . GLN B 1 141 ? -1.32 -12.953 -21.047 1 96.69 141 GLN B O 1
ATOM 2601 N N . PRO B 1 142 ? -3.512 -12.852 -20.5 1 97 142 PRO B N 1
ATOM 2602 C CA . PRO B 1 142 ? -4.777 -12.219 -20.125 1 97 142 PRO B CA 1
ATOM 2603 C C . PRO B 1 142 ? -4.719 -11.508 -18.781 1 97 142 PRO B C 1
ATOM 2605 O O . PRO B 1 142 ? -3.936 -11.898 -17.906 1 97 142 PRO B O 1
ATOM 2608 N N . GLU B 1 143 ? -5.508 -10.508 -18.672 1 95.44 143 GLU B N 1
ATOM 2609 C CA . GLU B 1 143 ? -5.75 -9.945 -17.344 1 95.44 143 GLU B CA 1
ATOM 2610 C C . GLU B 1 143 ? -6.59 -10.898 -16.5 1 95.44 143 GLU B C 1
ATOM 2612 O O . GLU B 1 143 ? -7.34 -11.719 -17.031 1 95.44 143 GLU B O 1
ATOM 2617 N N . PHE B 1 144 ? -6.43 -10.758 -15.203 1 95.88 144 PHE B N 1
ATOM 2618 C CA . PHE B 1 144 ? -7.184 -11.648 -14.328 1 95.88 144 PHE B CA 1
ATOM 2619 C C . PHE B 1 144 ? -7.812 -10.875 -13.18 1 95.88 144 PHE B C 1
ATOM 2621 O O . PHE B 1 144 ? -7.121 -10.469 -12.242 1 95.88 144 PHE B O 1
ATOM 2628 N N . TYR B 1 145 ? -9.094 -10.68 -13.234 1 94.12 145 TYR B N 1
ATOM 2629 C CA . TYR B 1 145 ? -9.945 -10.086 -12.211 1 94.12 145 TYR B CA 1
ATOM 2630 C C . TYR B 1 145 ? -11.102 -11.008 -11.852 1 94.12 145 TYR B C 1
ATOM 2632 O O . TYR B 1 145 ? -11.953 -11.312 -12.695 1 94.12 145 TYR B O 1
ATOM 2640 N N . LEU B 1 146 ? -11.125 -11.422 -10.688 1 94.88 146 LEU B N 1
ATOM 2641 C CA . LEU B 1 146 ? -12.227 -12.297 -10.312 1 94.88 146 LEU B CA 1
ATOM 2642 C C . LEU B 1 146 ? -13.289 -11.523 -9.523 1 94.88 146 LEU B C 1
ATOM 2644 O O . LEU B 1 146 ? -13.047 -11.117 -8.391 1 94.88 146 LEU B O 1
ATOM 2648 N N . SER B 1 147 ? -14.422 -11.391 -10.125 1 93.44 147 SER B N 1
ATOM 2649 C CA . SER B 1 147 ? -15.586 -10.812 -9.469 1 93.44 147 SER B CA 1
ATOM 2650 C C . SER B 1 147 ? -16.438 -11.883 -8.789 1 93.44 147 SER B C 1
ATOM 2652 O O . SER B 1 147 ? -16.328 -13.062 -9.117 1 93.44 147 SER B O 1
ATOM 2654 N N . ASN B 1 148 ? -17.203 -11.484 -7.867 1 92.5 148 ASN B N 1
ATOM 2655 C CA . ASN B 1 148 ? -18.125 -12.367 -7.164 1 92.5 148 ASN B CA 1
ATOM 2656 C C . ASN B 1 148 ? -17.406 -13.578 -6.57 1 92.5 148 ASN B C 1
ATOM 2658 O O . ASN B 1 148 ? -17.891 -14.703 -6.672 1 92.5 148 ASN B O 1
ATOM 2662 N N . ALA B 1 149 ? -16.266 -13.359 -6.059 1 93.81 149 ALA B N 1
ATOM 2663 C CA . ALA B 1 149 ? -15.406 -14.414 -5.527 1 93.81 149 ALA B CA 1
ATOM 2664 C C . ALA B 1 149 ? -16.109 -15.188 -4.418 1 93.81 149 ALA B C 1
ATOM 2666 O O . ALA B 1 149 ? -15.906 -16.391 -4.262 1 93.81 149 ALA B O 1
ATOM 2667 N N . ALA B 1 150 ? -16.922 -14.539 -3.645 1 91.44 150 ALA B N 1
ATOM 2668 C CA . ALA B 1 150 ? -17.641 -15.148 -2.525 1 91.44 150 ALA B CA 1
ATOM 2669 C C . ALA B 1 150 ? -18.547 -16.281 -3.002 1 91.44 150 ALA B C 1
ATOM 2671 O O . ALA B 1 150 ? -18.766 -17.25 -2.271 1 91.44 150 ALA B O 1
ATOM 2672 N N . ASP B 1 151 ? -18.969 -16.188 -4.227 1 92.5 151 ASP B N 1
ATOM 2673 C CA . ASP B 1 151 ? -19.938 -17.141 -4.762 1 92.5 151 ASP B CA 1
ATOM 2674 C C . ASP B 1 151 ? -19.25 -18.281 -5.484 1 92.5 151 ASP B C 1
ATOM 2676 O O . ASP B 1 151 ? -19.828 -19.359 -5.641 1 92.5 151 ASP B O 1
ATOM 2680 N N . VAL B 1 152 ? -18.016 -18.031 -5.855 1 94.38 152 VAL B N 1
ATOM 2681 C CA . VAL B 1 152 ? -17.469 -18.969 -6.836 1 94.38 152 VAL B CA 1
ATOM 2682 C C . VAL B 1 152 ? -16.359 -19.781 -6.203 1 94.38 152 VAL B C 1
ATOM 2684 O O . VAL B 1 152 ? -16.062 -20.891 -6.645 1 94.38 152 VAL B O 1
ATOM 2687 N N . LEU B 1 153 ? -15.703 -19.281 -5.18 1 95.62 153 LEU B N 1
ATOM 2688 C CA . LEU B 1 153 ? -14.531 -19.938 -4.621 1 95.62 153 LEU B CA 1
ATOM 2689 C C . LEU B 1 153 ? -14.891 -20.719 -3.359 1 95.62 153 LEU B C 1
ATOM 2691 O O . LEU B 1 153 ? -15.656 -20.234 -2.525 1 95.62 153 LEU B O 1
ATOM 2695 N N . GLN B 1 154 ? -14.266 -21.891 -3.273 1 91.69 154 GLN B N 1
ATOM 2696 C CA . GLN B 1 154 ? -14.445 -22.703 -2.082 1 91.69 154 GLN B CA 1
ATOM 2697 C C . GLN B 1 154 ? -13.141 -22.812 -1.291 1 91.69 154 GLN B C 1
ATOM 2699 O O . GLN B 1 154 ? -12.062 -22.594 -1.836 1 91.69 154 GLN B O 1
ATOM 2704 N N . GLN B 1 155 ? -13.25 -23.234 0 1 87.81 155 GLN B N 1
ATOM 2705 C CA . GLN B 1 155 ? -12.102 -23.297 0.896 1 87.81 155 GLN B CA 1
ATOM 2706 C C . GLN B 1 155 ? -11.086 -24.328 0.423 1 87.81 155 GLN B C 1
ATOM 2708 O O . GLN B 1 155 ? -9.875 -24.141 0.56 1 87.81 155 GLN B O 1
ATOM 2713 N N . ASN B 1 156 ? -11.516 -25.391 -0.184 1 89.88 156 ASN B N 1
ATOM 2714 C CA . ASN B 1 156 ? -10.641 -26.484 -0.581 1 89.88 156 ASN B CA 1
ATOM 2715 C C . ASN B 1 156 ? -10.023 -26.25 -1.955 1 89.88 156 ASN B C 1
ATOM 2717 O O . ASN B 1 156 ? -9.344 -27.109 -2.498 1 89.88 156 ASN B O 1
ATOM 2721 N N . GLY B 1 157 ? -10.32 -25.047 -2.527 1 92 157 GLY B N 1
ATOM 2722 C CA . GLY B 1 157 ? -9.75 -24.719 -3.824 1 92 157 GLY B CA 1
ATOM 2723 C C . GLY B 1 157 ? -10.672 -25.047 -4.98 1 92 157 GLY B C 1
ATOM 2724 O O . GLY B 1 157 ? -10.344 -24.781 -6.141 1 92 157 GLY B O 1
ATOM 2725 N N . ASP B 1 158 ? -11.805 -25.641 -4.664 1 94.88 158 ASP B N 1
ATOM 2726 C CA . ASP B 1 158 ? -12.781 -25.906 -5.723 1 94.88 158 ASP B CA 1
ATOM 2727 C C . ASP B 1 158 ? -13.43 -24.609 -6.211 1 94.88 158 ASP B C 1
ATOM 2729 O O . ASP B 1 158 ? -13.547 -23.641 -5.457 1 94.88 158 ASP B O 1
ATOM 2733 N N . VAL B 1 159 ? -13.797 -24.656 -7.516 1 96.19 159 VAL B N 1
ATOM 2734 C CA . VAL B 1 159 ? -14.469 -23.547 -8.172 1 96.19 159 VAL B CA 1
ATOM 2735 C C . VAL B 1 159 ? -15.852 -23.984 -8.648 1 96.19 159 VAL B C 1
ATOM 2737 O O . VAL B 1 159 ? -15.984 -25.016 -9.312 1 96.19 159 VAL B O 1
ATOM 2740 N N . ASN B 1 160 ? -16.828 -23.156 -8.383 1 93.81 160 ASN B N 1
ATOM 2741 C CA . ASN B 1 160 ? -18.219 -23.578 -8.516 1 93.81 160 ASN B CA 1
ATOM 2742 C C . ASN B 1 160 ? -18.75 -23.344 -9.93 1 93.81 160 ASN B C 1
ATOM 2744 O O . ASN B 1 160 ? -19.781 -23.891 -10.312 1 93.81 160 ASN B O 1
ATOM 2748 N N . ASP B 1 161 ? -18.125 -22.531 -10.695 1 93.12 161 ASP B N 1
ATOM 2749 C CA . ASP B 1 161 ? -18.688 -22.219 -12.008 1 93.12 161 ASP B CA 1
ATOM 2750 C C . ASP B 1 161 ? -17.672 -22.469 -13.117 1 93.12 161 ASP B C 1
ATOM 2752 O O . ASP B 1 161 ? -16.469 -22.328 -12.906 1 93.12 161 ASP B O 1
ATOM 2756 N N . GLU B 1 162 ? -18.219 -22.766 -14.297 1 95.75 162 GLU B N 1
ATOM 2757 C CA . GLU B 1 162 ? -17.406 -23.172 -15.438 1 95.75 162 GLU B CA 1
ATOM 2758 C C . GLU B 1 162 ? -16.625 -21.984 -16 1 95.75 162 GLU B C 1
ATOM 2760 O O . GLU B 1 162 ? -15.508 -22.156 -16.5 1 95.75 162 GLU B O 1
ATOM 2765 N N . GLU B 1 163 ? -17.172 -20.891 -15.938 1 95.19 163 GLU B N 1
ATOM 2766 C CA . GLU B 1 163 ? -16.516 -19.703 -16.469 1 95.19 163 GLU B CA 1
ATOM 2767 C C . GLU B 1 163 ? -15.203 -19.422 -15.734 1 95.19 163 GLU B C 1
ATOM 2769 O O . GLU B 1 163 ? -14.172 -19.188 -16.359 1 95.19 163 GLU B O 1
ATOM 2774 N N . THR B 1 164 ? -15.234 -19.438 -14.422 1 95.88 164 THR B N 1
ATOM 2775 C CA . THR B 1 164 ? -14.031 -19.219 -13.617 1 95.88 164 THR B CA 1
ATOM 2776 C C . THR B 1 164 ? -13.016 -20.328 -13.859 1 95.88 164 THR B C 1
ATOM 2778 O O . THR B 1 164 ? -11.812 -20.062 -13.961 1 95.88 164 THR B O 1
ATOM 2781 N N . LYS B 1 165 ? -13.461 -21.562 -13.977 1 97.06 165 LYS B N 1
ATOM 2782 C CA . LYS B 1 165 ? -12.555 -22.672 -14.273 1 97.06 165 LYS B CA 1
ATOM 2783 C C . LYS B 1 165 ? -11.828 -22.453 -15.602 1 97.06 165 LYS B C 1
ATOM 2785 O O . LYS B 1 165 ? -10.625 -22.672 -15.695 1 97.06 165 LYS B O 1
ATOM 2790 N N . LYS B 1 166 ? -12.586 -22.047 -16.516 1 97.12 166 LYS B N 1
ATOM 2791 C CA . LYS B 1 166 ? -12.016 -21.766 -17.828 1 97.12 166 LYS B CA 1
ATOM 2792 C C . LYS B 1 166 ? -10.984 -20.641 -17.734 1 97.12 166 LYS B C 1
ATOM 2794 O O . LYS B 1 166 ? -9.906 -20.734 -18.344 1 97.12 166 LYS B O 1
ATOM 2799 N N . HIS B 1 167 ? -11.273 -19.578 -17.047 1 96.31 167 HIS B N 1
ATOM 2800 C CA . HIS B 1 167 ? -10.367 -18.453 -16.875 1 96.31 167 HIS B CA 1
ATOM 2801 C C . HIS B 1 167 ? -9.062 -18.891 -16.203 1 96.31 167 HIS B C 1
ATOM 2803 O O . HIS B 1 167 ? -7.98 -18.469 -16.609 1 96.31 167 HIS B O 1
ATOM 2809 N N . ILE B 1 168 ? -9.164 -19.766 -15.242 1 97.81 168 ILE B N 1
ATOM 2810 C CA . ILE B 1 168 ? -8.008 -20.281 -14.531 1 97.81 168 ILE B CA 1
ATOM 2811 C C . ILE B 1 168 ? -7.152 -21.125 -15.477 1 97.81 168 ILE B C 1
ATOM 2813 O O . ILE B 1 168 ? -5.926 -21.016 -15.469 1 97.81 168 ILE B O 1
ATOM 2817 N N . TYR B 1 169 ? -7.785 -21.938 -16.266 1 97.25 169 TYR B N 1
ATOM 2818 C CA . TYR B 1 169 ? -7.066 -22.75 -17.25 1 97.25 169 TYR B CA 1
ATOM 2819 C C . TYR B 1 169 ? -6.316 -21.859 -18.234 1 97.25 169 TYR B C 1
ATOM 2821 O O . TYR B 1 169 ? -5.137 -22.109 -18.516 1 97.25 169 TYR B O 1
ATOM 2829 N N . GLU B 1 170 ? -6.984 -20.875 -18.703 1 98.12 170 GLU B N 1
ATOM 2830 C CA . GLU B 1 170 ? -6.359 -19.953 -19.656 1 98.12 170 GLU B CA 1
ATOM 2831 C C . GLU B 1 170 ? -5.199 -19.203 -19.016 1 98.12 170 GLU B C 1
ATOM 2833 O O . GLU B 1 170 ? -4.176 -18.969 -19.656 1 98.12 170 GLU B O 1
ATOM 2838 N N . PHE B 1 171 ? -5.379 -18.844 -17.844 1 98.38 171 PHE B N 1
ATOM 2839 C CA . PHE B 1 171 ? -4.32 -18.203 -17.094 1 98.38 171 PHE B CA 1
ATOM 2840 C C . PHE B 1 171 ? -3.072 -19.078 -17.047 1 98.38 171 PHE B C 1
ATOM 2842 O O . PHE B 1 171 ? -1.968 -18.609 -17.328 1 98.38 171 PHE B O 1
ATOM 2849 N N . TRP B 1 172 ? -3.221 -20.328 -16.672 1 98.44 172 TRP B N 1
ATOM 2850 C CA . TRP B 1 172 ? -2.074 -21.219 -16.516 1 98.44 172 TRP B CA 1
ATOM 2851 C C . TRP B 1 172 ? -1.362 -21.422 -17.844 1 98.44 172 TRP B C 1
ATOM 2853 O O . TRP B 1 172 ? -0.13 -21.406 -17.906 1 98.44 172 TRP B O 1
ATOM 2863 N N . SER B 1 173 ? -2.148 -21.609 -18.844 1 98.25 173 SER B N 1
ATOM 2864 C CA . SER B 1 173 ? -1.548 -21.781 -20.172 1 98.25 173 SER B CA 1
ATOM 2865 C C . SER B 1 173 ? -0.703 -20.578 -20.562 1 98.25 173 SER B C 1
ATOM 2867 O O . SER B 1 173 ? 0.454 -20.719 -20.953 1 98.25 173 SER B O 1
ATOM 2869 N N . ALA B 1 174 ? -1.227 -19.438 -20.359 1 98.69 174 ALA B N 1
ATOM 2870 C CA . ALA B 1 174 ? -0.545 -18.203 -20.734 1 98.69 174 ALA B CA 1
ATOM 2871 C C . ALA B 1 174 ? 0.649 -17.938 -19.828 1 98.69 174 ALA B C 1
ATOM 2873 O O . ALA B 1 174 ? 1.714 -17.531 -20.281 1 98.69 174 ALA B O 1
ATOM 2874 N N . PHE B 1 175 ? 0.456 -18.203 -18.562 1 98.69 175 PHE B N 1
ATOM 2875 C CA . PHE B 1 175 ? 1.518 -17.875 -17.609 1 98.69 175 PHE B CA 1
ATOM 2876 C C . PHE B 1 175 ? 2.697 -18.828 -17.781 1 98.69 175 PHE B C 1
ATOM 2878 O O . PHE B 1 175 ? 3.854 -18.406 -17.703 1 98.69 175 PHE B O 1
ATOM 2885 N N . GLU B 1 176 ? 2.426 -20.078 -17.953 1 97.69 176 GLU B N 1
ATOM 2886 C CA . GLU B 1 176 ? 3.504 -21.031 -18.219 1 97.69 176 GLU B CA 1
ATOM 2887 C C . GLU B 1 176 ? 4.309 -20.609 -19.453 1 97.69 176 GLU B C 1
ATOM 2889 O O . GLU B 1 176 ? 5.543 -20.625 -19.422 1 97.69 176 GLU B O 1
ATOM 2894 N N . PHE B 1 177 ? 3.584 -20.266 -20.453 1 97.38 177 PHE B N 1
ATOM 2895 C CA . PHE B 1 177 ? 4.246 -19.797 -21.656 1 97.38 177 PHE B CA 1
ATOM 2896 C C . PHE B 1 177 ? 5.09 -18.562 -21.375 1 97.38 177 PHE B C 1
ATOM 2898 O O . PHE B 1 177 ? 6.238 -18.469 -21.812 1 97.38 177 PHE B O 1
ATOM 2905 N N . TRP B 1 178 ? 4.59 -17.656 -20.609 1 98.06 178 TRP B N 1
ATOM 2906 C CA . TRP B 1 178 ? 5.289 -16.422 -20.281 1 98.06 178 TRP B CA 1
ATOM 2907 C C . TRP B 1 178 ? 6.574 -16.703 -19.516 1 98.06 178 TRP B C 1
ATOM 2909 O O . TRP B 1 178 ? 7.629 -16.141 -19.812 1 98.06 178 TRP B O 1
ATOM 2919 N N . ILE B 1 179 ? 6.441 -17.594 -18.562 1 97.81 179 ILE B N 1
ATOM 2920 C CA . ILE B 1 179 ? 7.598 -17.953 -17.734 1 97.81 179 ILE B CA 1
ATOM 2921 C C . ILE B 1 179 ? 8.703 -18.516 -18.625 1 97.81 179 ILE B C 1
ATOM 2923 O O . ILE B 1 179 ? 9.867 -18.109 -18.516 1 97.81 179 ILE B O 1
ATOM 2927 N N . LYS B 1 180 ? 8.375 -19.375 -19.5 1 95.5 180 LYS B N 1
ATOM 2928 C CA . LYS B 1 180 ? 9.352 -19.984 -20.391 1 95.5 180 LYS B CA 1
ATOM 2929 C C . LYS B 1 180 ? 9.977 -18.953 -21.312 1 95.5 180 LYS B C 1
ATOM 2931 O O . LYS B 1 180 ? 11.188 -18.984 -21.562 1 95.5 180 LYS B O 1
ATOM 2936 N N . LYS B 1 181 ? 9.156 -18.109 -21.75 1 95.81 181 LYS B N 1
ATOM 2937 C CA . LYS B 1 181 ? 9.648 -17.047 -22.641 1 95.81 181 LYS B CA 1
ATOM 2938 C C . LYS B 1 181 ? 10.688 -16.188 -21.938 1 95.81 181 LYS B C 1
ATOM 2940 O O . LYS B 1 181 ? 11.727 -15.859 -22.516 1 95.81 181 LYS B O 1
ATOM 2945 N N . ILE B 1 182 ? 10.438 -15.766 -20.719 1 95.62 182 ILE B N 1
ATOM 2946 C CA . ILE B 1 182 ? 11.328 -14.883 -19.969 1 95.62 182 ILE B CA 1
ATOM 2947 C C . ILE B 1 182 ? 12.594 -15.641 -19.594 1 95.62 182 ILE B C 1
ATOM 2949 O O . ILE B 1 182 ? 13.695 -15.094 -19.672 1 95.62 182 ILE B O 1
ATOM 2953 N N . LYS B 1 183 ? 12.492 -16.844 -19.203 1 89.5 183 LYS B N 1
ATOM 2954 C CA . LYS B 1 183 ? 13.633 -17.641 -18.781 1 89.5 183 LYS B CA 1
ATOM 2955 C C . LYS B 1 183 ? 14.531 -18 -19.969 1 89.5 183 LYS B C 1
ATOM 2957 O O . LYS B 1 183 ? 15.75 -18.062 -19.828 1 89.5 183 LYS B O 1
ATOM 2962 N N . TYR B 1 184 ? 13.969 -18.406 -21.062 1 80.56 184 TYR B N 1
ATOM 2963 C CA . TYR B 1 184 ? 14.727 -18.766 -22.266 1 80.56 184 TYR B CA 1
ATOM 2964 C C . TYR B 1 184 ? 15.445 -17.547 -22.828 1 80.56 184 TYR B C 1
ATOM 2966 O O . TYR B 1 184 ? 16.562 -17.672 -23.359 1 80.56 184 TYR B O 1
ATOM 2974 N N . ALA B 1 185 ? 14.711 -16.453 -22.859 1 71.06 185 ALA B N 1
ATOM 2975 C CA . ALA B 1 185 ? 15.391 -15.234 -23.297 1 71.06 185 ALA B CA 1
ATOM 2976 C C . ALA B 1 185 ? 16.656 -14.992 -22.5 1 71.06 185 ALA B C 1
ATOM 2978 O O . ALA B 1 185 ? 17.656 -14.516 -23.031 1 71.06 185 ALA B O 1
ATOM 2979 N N . HIS B 1 186 ? 16.688 -15.281 -21.266 1 64.38 186 HIS B N 1
ATOM 2980 C CA . HIS B 1 186 ? 17.859 -15.102 -20.406 1 64.38 186 HIS B CA 1
ATOM 2981 C C . HIS B 1 186 ? 18.938 -16.125 -20.719 1 64.38 186 HIS B C 1
ATOM 2983 O O . HIS B 1 186 ? 20.125 -15.836 -20.547 1 64.38 186 HIS B O 1
ATOM 2989 N N . ALA B 1 187 ? 18.516 -17.281 -21.219 1 60.69 187 ALA B N 1
ATOM 2990 C CA . ALA B 1 187 ? 19.5 -18.297 -21.578 1 60.69 187 ALA B CA 1
ATOM 2991 C C . ALA B 1 187 ? 20.25 -17.891 -22.844 1 60.69 187 ALA B C 1
ATOM 2993 O O . ALA B 1 187 ? 21.438 -18.203 -22.984 1 60.69 187 ALA B O 1
ATOM 2994 N N . GLU B 1 188 ? 19.688 -17.25 -23.797 1 57.5 188 GLU B N 1
ATOM 2995 C CA . GLU B 1 188 ? 20.312 -16.875 -25.062 1 57.5 188 GLU B CA 1
ATOM 2996 C C . GLU B 1 188 ? 21.062 -15.562 -24.953 1 57.5 188 GLU B C 1
ATOM 2998 O O . GLU B 1 188 ? 21.891 -15.234 -25.797 1 57.5 188 GLU B O 1
ATOM 3003 N N . SER B 1 189 ? 20.844 -14.75 -23.922 1 50.53 189 SER B N 1
ATOM 3004 C CA . SER B 1 189 ? 21.547 -13.477 -23.828 1 50.53 189 SER B CA 1
ATOM 3005 C C . SER B 1 189 ? 22.859 -13.617 -23.062 1 50.53 189 SER B C 1
ATOM 3007 O O . SER B 1 189 ? 22.953 -14.414 -22.125 1 50.53 189 SER B O 1
#

Organism: Cytophaga hutchinsonii (strain ATCC 33406 / DSM 1761 / CIP 103989 / NBRC 15051 / NCIMB 9469 / D465) (NCBI:txid269798)

Foldseek 3Di:
DAAAEEEEEFLDDDPPDLLVLQLLLLQVLADPSYHYDYQDQPPADQDDLVCQVPPDPSLVSLLVSLQPHQEYEYEAEQDPLAGHVSSVRSCVSCCDDPPRNSQALGEYEYAYADLADPQNPSHRVVVVVVCVVSHYHYDDPPHHGYYNSVPFGDPNNHGNDDVVVVVSVVVNVSSVVVSCVSVVVVVVD/DQAAEEEEEFLDDDPPDLLVLQLLLLQVLADPSYHYDYQDQPPADQDDLVCQVPPDPSLVSLLVSLQVHQEYEYEAEQDPLAGHVSSVRSCVSCCDDPPRNSQALGEYEYAYADLADPQNPSHRVVVVVVCVVSHYHYDDPPHHGYYNSVPFGDPNNHGNDDVVVVVSVVVNVSSVVVSCVSVVVVVVD

Secondary structure (DSSP, 8-state):
--PEEEEEEES--STT-HHHHHHHHHHHH--TTEEEEEEP-TTPPPP-GGGGGG--HHHHHHHHHHHH-SEEEEEEE-BTTB--HHHHHHHHHHT-STT--TTTT-EEEEEEE-SSTTTTHHHHHHHHHHHHHTT-EE--SS--EE-SHHHHB-TTS-B--HHHHHHHHHHHHHHHHHHHHHHHHHHH-/--PEEEEEEES--STT-HHHHHHHHHHHH--TTEEEEEEP-TTPPPP-GGGGGG--HHHHHHHHHHHH-SEEEEEEE-BTTB--HHHHHHHHHHT-STT--TTTT-EEEEEEE-SSTTTTHHHHHHHHHHHHHTT-EE--SS--EE-SHHHHB-TTS-B--HHHHHHHHHHHHHHHHHHHHHHHHHHH-

Sequence (378 aa):
MNTIKISAFSGSLRKESYTTKLIHALQKSAPESISVMRIDIGNLPLINEDLEADLPQAVKDLHNSIKESDAFIFATPEYNRSYSPVIKNAIDWGSRPQGNNLWNEKPAAVIGCSPYSLGGFGAVNHLRQVMMYVNLAPMQQPEFYLSNAADVLQQNGDVNDEETKKHIYEFWSAFEFWIKKIKYAHAESMNTIKISAFSGSLRKESYTTKLIHALQKSAPESISVMRIDIGNLPLINEDLEADLPQAVKDLHNSIKESDAFIFATPEYNRSYSPVIKNAIDWGSRPQGNNLWNEKPAAVIGCSPYSLGGFGAVNHLRQVMMYVNLAPMQQPEFYLSNAADVLQQNGDVNDEETKKHIYEFWSAFEFWIKKIKYAHAES

Nearest PDB structures (foldseek):
  3u7r-assembly1_A  TM=9.551E-01  e=1.474E-18  Paracoccus denitrificans PD1222
  1x77-assembly1_B  TM=9.395E-01  e=4.713E-17  Pseudomonas aeruginosa PAO1
  2fzv-assembly1_A  TM=8.607E-01  e=1.170E-10  Shigella flexneri 2a str. 2457T
  2fzv-assembly1_B  TM=8.597E-01  e=3.791E-10  Shigella flexneri 2a str. 2457T
  3fvw-assembly1_A  TM=8.140E-01  e=1.499E-10  Streptococcus mutans